Protein 1NC5 (pdb70)

InterPro domains:
  IPR008928 Six-hairpin glycosidase superfamily [SSF48208] (14-368)
  IPR010905 Glycosyl hydrolase, family 88 [PF07470] (17-366)
  IPR012341 Six-hairpin glycosidase-like superfamily [G3DSA:1.50.10.10] (1-373)
  IPR052043 Polysaccharide Degradation Enzymes [PTHR33886] (11-371)

Foldseek 3Di:
DALLVLLVQLLVLLCVVDQLCVQPVGLAQFVLLLLLLVLLVLSCVVPVDPVSVVRLVVNVPSAQDPQLDGDHQLFALRNQRSLVNLLVNCVVVVRCSSVSVLVVSLVSLVVFDEAPQRAGQRGPVRPQKDFLLSLLSHPVSLLSVCVVPVDCVSVVVSVSNLVVQCVQFADPVLRAGAGMAHPVLPDPQQDPVRRGGPFRFQLSSLSNLLNLLNCLVSDDPPDPCVVVSLVSNQSNLVSQLVQQDPVLLFAWRGGPPPVDPLIDGAQQSRLSSLLSLLSCVVVVSYDCVCVVSSVSSVRSQCVPAWDADPVGRIKGKQHFPDDDGHDPVRRSPTDIGISRSSSSSSSSSSSSSVSVCVVVPPD

Structure (mmCIF, N/CA/C/O backbone):
data_1NC5
#
_entry.id   1NC5
#
_cell.length_a   91.855
_cell.length_b   91.855
_cell.length_c   179.410
_cell.angle_alpha   90.00
_cell.angle_beta   90.00
_cell.angle_gamma   120.00
#
_symmetry.space_group_name_H-M   'P 61 2 2'
#
loop_
_entity.id
_entity.type
_entity.pdbx_description
1 polymer 'hypothetical protein yTER'
2 water water
#
loop_
_atom_site.group_PDB
_atom_site.id
_atom_site.type_symbol
_atom_site.label_atom_id
_atom_site.label_alt_id
_atom_site.label_comp_id
_atom_site.label_asym_id
_atom_site.label_entity_id
_atom_site.label_seq_id
_atom_site.pdbx_PDB_ins_code
_atom_site.Cartn_x
_atom_site.Cartn_y
_atom_site.Cartn_z
_atom_site.occupancy
_atom_site.B_iso_or_equiv
_atom_site.auth_seq_id
_atom_site.auth_comp_id
_atom_site.auth_asym_id
_atom_site.auth_atom_id
_atom_site.pdbx_PDB_model_num
ATOM 1 N N . LYS A 1 11 ? 11.659 33.969 29.337 1.00 38.70 11 LYS A N 1
ATOM 2 C CA . LYS A 1 11 ? 10.654 32.969 28.875 1.00 37.92 11 LYS A CA 1
ATOM 3 C C . LYS A 1 11 ? 9.628 33.614 27.941 1.00 36.16 11 LYS A C 1
ATOM 4 O O . LYS A 1 11 ? 8.961 32.918 27.172 1.00 36.74 11 LYS A O 1
ATOM 10 N N . SER A 1 12 ? 9.491 34.937 28.012 1.00 33.09 12 SER A N 1
ATOM 11 C CA . SER A 1 12 ? 8.547 35.633 27.138 1.00 29.82 12 SER A CA 1
ATOM 12 C C . SER A 1 12 ? 9.144 35.681 25.729 1.00 27.40 12 SER A C 1
ATOM 13 O O . SER A 1 12 ? 10.354 35.871 25.559 1.00 26.56 12 SER A O 1
ATOM 16 N N . PRO A 1 13 ? 8.298 35.506 24.702 1.00 24.73 13 PRO A N 1
ATOM 17 C CA . PRO A 1 13 ? 8.737 35.524 23.304 1.00 22.89 13 PRO A CA 1
ATOM 18 C C . PRO A 1 13 ? 9.653 36.688 22.896 1.00 21.40 13 PRO A C 1
ATOM 19 O O . PRO A 1 13 ? 10.662 36.472 22.223 1.00 19.76 13 PRO A O 1
ATOM 23 N N . LEU A 1 14 ? 9.311 37.910 23.293 1.00 20.06 14 LEU A N 1
ATOM 24 C CA . LEU A 1 14 ? 10.128 39.069 22.933 1.00 19.07 14 LEU A CA 1
ATOM 25 C C . LEU A 1 14 ? 11.541 39.010 23.506 1.00 19.45 14 LEU A C 1
ATOM 26 O O . LEU A 1 14 ? 12.474 39.576 22.926 1.00 19.56 14 LEU A O 1
ATOM 31 N N . THR A 1 15 ? 11.699 38.342 24.646 1.00 18.77 15 THR A N 1
ATOM 32 C CA . THR A 1 15 ? 13.011 38.226 25.269 1.00 18.88 15 THR A CA 1
ATOM 33 C C . THR A 1 15 ? 13.959 37.492 24.332 1.00 18.28 15 THR A C 1
ATOM 34 O O . THR A 1 15 ? 15.091 37.928 24.113 1.00 18.77 15 THR A O 1
ATOM 38 N N . TYR A 1 16 ? 13.490 36.378 23.780 1.00 17.68 16 TYR A N 1
ATOM 39 C CA . TYR A 1 16 ? 14.289 35.592 22.845 1.00 17.74 16 TYR A CA 1
ATOM 40 C C . TYR A 1 16 ? 14.498 36.353 21.533 1.00 17.55 16 TYR A C 1
ATOM 41 O O . TYR A 1 16 ? 15.567 36.279 20.925 1.00 17.06 16 TYR A O 1
ATOM 50 N N . ALA A 1 17 ? 13.468 37.071 21.096 1.00 16.70 17 ALA A N 1
ATOM 51 C CA . ALA A 1 17 ? 13.554 37.843 19.864 1.00 16.89 17 ALA A CA 1
ATOM 52 C C . ALA A 1 17 ? 14.677 38.868 19.975 1.00 16.91 17 ALA A C 1
ATOM 53 O O . ALA A 1 17 ? 15.480 39.029 19.056 1.00 16.56 17 ALA A O 1
ATOM 55 N N . GLU A 1 18 ? 14.730 39.570 21.102 1.00 17.53 18 GLU A N 1
ATOM 56 C CA . GLU A 1 18 ? 15.769 40.570 21.311 1.00 18.69 18 GLU A CA 1
ATOM 57 C C . GLU A 1 18 ? 17.154 39.937 21.421 1.00 18.13 18 GLU A C 1
ATOM 58 O O . GLU A 1 18 ? 18.137 40.486 20.918 1.00 18.45 18 GLU A O 1
ATOM 64 N N . ALA A 1 19 ? 17.227 38.782 22.077 1.00 17.09 19 ALA A N 1
ATOM 65 C CA . ALA A 1 19 ? 18.491 38.077 22.246 1.00 16.59 19 ALA A CA 1
ATOM 66 C C . ALA A 1 19 ? 19.086 37.700 20.887 1.00 16.61 19 ALA A C 1
ATOM 67 O O . ALA A 1 19 ? 20.263 37.962 20.620 1.00 15.93 19 ALA A O 1
ATOM 69 N N . LEU A 1 20 ? 18.271 37.089 20.030 1.00 15.52 20 LEU A N 1
ATOM 70 C CA . LEU A 1 20 ? 18.736 36.688 18.706 1.00 15.41 20 LEU A CA 1
ATOM 71 C C . LEU A 1 20 ? 19.073 37.897 17.843 1.00 15.56 20 LEU A C 1
ATOM 72 O O . LEU A 1 20 ? 20.089 37.908 17.149 1.00 16.13 20 LEU A O 1
ATOM 77 N N . ALA A 1 21 ? 18.216 38.914 17.881 1.00 15.48 21 ALA A N 1
ATOM 78 C CA . ALA A 1 21 ? 18.440 40.124 17.096 1.00 15.60 21 ALA A CA 1
ATOM 79 C C . ALA A 1 21 ? 19.773 40.760 17.459 1.00 16.17 21 ALA A C 1
ATOM 80 O O . ALA A 1 21 ? 20.574 41.074 16.579 1.00 16.35 21 ALA A O 1
ATOM 82 N N . ASN A 1 22 ? 20.010 40.944 18.758 1.00 16.41 22 ASN A N 1
ATOM 83 C CA . ASN A 1 22 ? 21.253 41.554 19.222 1.00 17.52 22 ASN A CA 1
ATOM 84 C C . ASN A 1 22 ? 22.468 40.703 18.865 1.00 17.14 22 ASN A C 1
ATOM 85 O O . ASN A 1 22 ? 23.531 41.235 18.540 1.00 17.05 22 ASN A O 1
ATOM 90 N N . THR A 1 23 ? 22.312 39.382 18.918 1.00 16.83 23 THR A N 1
ATOM 91 C CA . THR A 1 23 ? 23.407 38.476 18.575 1.00 16.73 23 THR A CA 1
ATOM 92 C C . THR A 1 23 ? 23.825 38.660 17.114 1.00 16.38 23 THR A C 1
ATOM 93 O O . THR A 1 23 ? 25.014 38.797 16.814 1.00 15.28 23 THR A O 1
ATOM 97 N N . ILE A 1 24 ? 22.845 38.665 16.213 1.00 16.04 24 ILE A N 1
ATOM 98 C CA . ILE A 1 24 ? 23.112 38.841 14.787 1.00 16.48 24 ILE A CA 1
ATOM 99 C C . ILE A 1 24 ? 23.709 40.225 14.510 1.00 17.02 24 ILE A C 1
ATOM 100 O O . ILE A 1 24 ? 24.694 40.350 13.774 1.00 16.75 24 ILE A O 1
ATOM 105 N N . MET A 1 25 ? 23.111 41.261 15.097 1.00 17.18 25 MET A N 1
ATOM 106 C CA . MET A 1 25 ? 23.596 42.626 14.90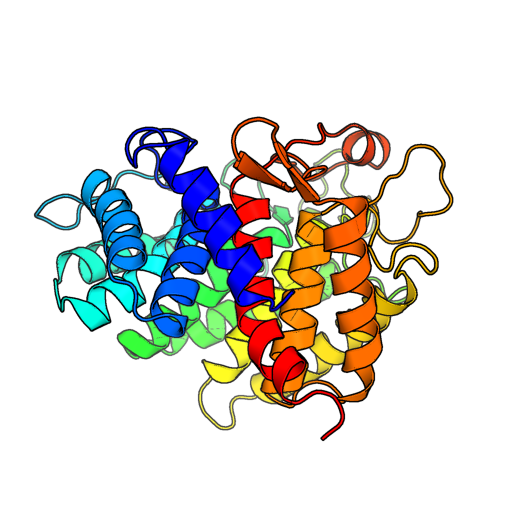3 1.00 17.67 25 MET A CA 1
ATOM 107 C C . MET A 1 25 ? 25.016 42.785 15.430 1.00 19.03 25 MET A C 1
ATOM 108 O O . MET A 1 25 ? 25.747 43.676 15.003 1.00 19.16 25 MET A O 1
ATOM 113 N N . ASN A 1 26 ? 25.408 41.927 16.366 1.00 20.47 26 ASN A N 1
ATOM 114 C CA . ASN A 1 26 ? 26.755 41.999 16.911 1.00 22.24 26 ASN A CA 1
ATOM 115 C C . ASN A 1 26 ? 27.708 41.184 16.041 1.00 21.84 26 ASN A C 1
ATOM 116 O O . ASN A 1 26 ? 28.906 41.474 15.968 1.00 21.90 26 ASN A O 1
ATOM 121 N N . THR A 1 27 ? 27.171 40.172 15.370 1.00 20.67 27 THR A N 1
ATOM 122 C CA . THR A 1 27 ? 27.979 39.328 14.500 1.00 19.74 27 THR A CA 1
ATOM 123 C C . THR A 1 27 ? 28.324 40.043 13.191 1.00 19.45 27 THR A C 1
ATOM 124 O O . THR A 1 27 ? 29.429 39.892 12.662 1.00 19.04 27 THR A O 1
ATOM 128 N N . TYR A 1 28 ? 27.380 40.833 12.684 1.00 18.39 28 TYR A N 1
ATOM 129 C CA . TYR A 1 28 ? 27.570 41.533 11.414 1.00 17.93 28 TYR A CA 1
ATOM 130 C C . TYR A 1 28 ? 27.269 43.023 11.423 1.00 17.78 28 TYR A C 1
ATOM 131 O O . TYR A 1 28 ? 26.266 43.459 11.991 1.00 17.38 28 TYR A O 1
ATOM 140 N N . THR A 1 29 ? 28.128 43.802 10.774 1.00 17.61 29 THR A N 1
ATOM 141 C CA . THR A 1 29 ? 27.867 45.228 10.616 1.00 16.85 29 THR A CA 1
ATOM 142 C C . THR A 1 29 ? 26.919 45.161 9.413 1.00 17.14 29 THR A C 1
ATOM 143 O O . THR A 1 29 ? 26.801 44.096 8.790 1.00 16.80 29 THR A O 1
ATOM 147 N N . VAL A 1 30 ? 26.246 46.255 9.068 1.00 16.77 30 VAL A N 1
ATOM 148 C CA . VAL A 1 30 ? 25.348 46.191 7.918 1.00 16.85 30 VAL A CA 1
ATOM 149 C C . VAL A 1 30 ? 26.125 45.890 6.626 1.00 16.93 30 VAL A C 1
ATOM 150 O O . VAL A 1 30 ? 25.573 45.329 5.680 1.00 16.77 30 VAL A O 1
ATOM 154 N N . GLU A 1 31 ? 27.409 46.236 6.596 1.00 17.00 31 GLU A N 1
ATOM 155 C CA . GLU A 1 31 ? 28.226 45.966 5.415 1.00 17.16 31 GLU A CA 1
ATOM 156 C C . GLU A 1 31 ? 28.540 44.469 5.284 1.00 17.66 31 GLU A C 1
ATOM 157 O O . GLU A 1 31 ? 28.862 43.987 4.193 1.00 17.75 31 GLU A O 1
ATOM 163 N N . GLU A 1 32 ? 28.438 43.735 6.393 1.00 17.04 32 GLU A N 1
ATOM 164 C CA . GLU A 1 32 ? 28.725 42.300 6.390 1.00 16.53 32 GLU A CA 1
ATOM 165 C C . GLU A 1 32 ? 27.486 41.408 6.326 1.00 16.16 32 GLU A C 1
ATOM 166 O O . GLU A 1 32 ? 27.576 40.253 5.906 1.00 16.08 32 GLU A O 1
ATOM 172 N N . LEU A 1 33 ? 26.339 41.930 6.756 1.00 15.89 33 LEU A N 1
ATOM 173 C CA . LEU A 1 33 ? 25.092 41.160 6.747 1.00 15.07 33 LEU A CA 1
ATOM 174 C C . LEU A 1 33 ? 25.014 40.430 5.399 1.00 15.26 33 LEU A C 1
ATOM 175 O O . LEU A 1 33 ? 24.845 41.054 4.353 1.00 14.29 33 LEU A O 1
ATOM 180 N N . PRO A 1 34 ? 25.132 39.090 5.414 1.00 15.53 34 PRO A N 1
ATOM 181 C CA . PRO A 1 34 ? 25.104 38.224 4.224 1.00 15.66 34 PRO A CA 1
ATOM 182 C C . PRO A 1 34 ? 23.798 38.041 3.443 1.00 15.93 34 PRO A C 1
ATOM 183 O O . PRO A 1 34 ? 22.717 37.905 4.030 1.00 15.15 34 PRO A O 1
ATOM 187 N N . PRO A 1 35 ? 23.887 38.025 2.096 1.00 15.44 35 PRO A N 1
ATOM 188 C CA . PRO A 1 35 ? 25.124 38.173 1.312 1.00 15.66 35 PRO A CA 1
ATOM 189 C C . PRO A 1 35 ? 25.632 39.613 1.378 1.00 15.35 35 PRO A C 1
ATOM 190 O O . PRO A 1 35 ? 24.926 40.549 1.011 1.00 15.31 35 PRO A O 1
ATOM 194 N N . ALA A 1 36 ? 26.864 39.776 1.847 1.00 15.18 36 ALA A N 1
ATOM 195 C CA . ALA A 1 36 ? 27.467 41.093 2.021 1.00 15.59 36 ALA A CA 1
ATOM 196 C C . ALA A 1 36 ? 27.292 42.072 0.870 1.00 15.58 36 ALA A C 1
ATOM 197 O O . ALA A 1 36 ? 27.579 41.756 -0.288 1.00 15.74 36 ALA A O 1
ATOM 199 N N . ASN A 1 37 ? 26.834 43.269 1.228 1.00 16.05 37 ASN A N 1
ATOM 200 C CA . ASN A 1 37 ? 26.597 44.387 0.315 1.00 17.71 37 ASN A CA 1
ATOM 201 C C . ASN A 1 37 ? 25.709 44.071 -0.879 1.00 17.47 37 ASN A C 1
ATOM 202 O O . ASN A 1 37 ? 25.903 44.604 -1.972 1.00 17.80 37 ASN A O 1
ATOM 207 N N . ARG A 1 38 ? 24.724 43.212 -0.661 1.00 16.71 38 ARG A N 1
ATOM 208 C CA . ARG A 1 38 ? 23.798 42.823 -1.713 1.00 16.69 38 ARG A CA 1
ATOM 209 C C . ARG A 1 38 ? 22.381 42.970 -1.180 1.00 15.46 38 ARG A C 1
ATOM 210 O O . ARG A 1 38 ? 22.129 42.687 -0.008 1.00 15.23 38 ARG A O 1
ATOM 218 N N . TRP A 1 39 ? 21.474 43.437 -2.036 1.00 13.82 39 TRP A N 1
ATOM 219 C CA . TRP A 1 39 ? 20.059 43.604 -1.697 1.00 12.66 39 TRP A CA 1
ATOM 220 C C . TRP A 1 39 ? 19.438 42.230 -1.953 1.00 12.40 39 TRP A C 1
ATOM 221 O O . TRP A 1 39 ? 19.371 41.783 -3.100 1.00 12.61 39 TRP A O 1
ATOM 232 N N . HIS A 1 40 ? 18.997 41.555 -0.891 1.00 11.89 40 HIS A N 1
ATOM 233 C CA . HIS A 1 40 ? 18.435 40.208 -1.030 1.00 11.39 40 HIS A CA 1
ATOM 234 C C . HIS A 1 40 ? 17.413 39.917 0.074 1.00 10.92 40 HIS A C 1
ATOM 235 O O . HIS A 1 40 ? 17.356 40.630 1.078 1.00 10.39 40 HIS A O 1
ATOM 242 N N . TYR A 1 41 ? 16.620 38.862 -0.103 1.00 10.73 41 TYR A N 1
ATOM 243 C CA . TYR A 1 41 ? 15.589 38.538 0.878 1.00 10.88 41 TYR A CA 1
ATOM 244 C C . TYR A 1 41 ? 16.098 37.984 2.204 1.00 11.35 41 TYR A C 1
ATOM 245 O O . TYR A 1 41 ? 15.370 38.001 3.199 1.00 11.75 41 TYR A O 1
ATOM 254 N N . HIS A 1 42 ? 17.336 37.496 2.229 1.00 11.54 42 HIS A N 1
ATOM 255 C CA . HIS A 1 42 ? 17.914 36.980 3.471 1.00 11.76 42 HIS A CA 1
ATOM 256 C C . HIS A 1 42 ? 17.914 38.134 4.475 1.00 11.85 42 HIS A C 1
ATOM 257 O O . HIS A 1 42 ? 17.373 38.012 5.574 1.00 12.27 42 HIS A O 1
ATOM 264 N N . GLN A 1 43 ? 18.513 39.261 4.090 1.00 11.50 43 GLN A N 1
ATOM 265 C CA . GLN A 1 43 ? 18.545 40.433 4.963 1.00 11.17 43 GLN A CA 1
ATOM 266 C C . GLN A 1 43 ? 17.146 41.029 5.068 1.00 11.16 43 GLN A C 1
ATOM 267 O O . GLN A 1 43 ? 16.738 41.498 6.133 1.00 10.85 43 GLN A O 1
ATOM 273 N N . GLY A 1 44 ? 16.416 41.014 3.954 1.00 11.12 44 GLY A N 1
ATOM 274 C CA . GLY A 1 44 ? 15.062 41.547 3.943 1.00 10.58 44 GLY A CA 1
ATOM 275 C C . GLY A 1 44 ? 14.171 40.954 5.025 1.00 11.42 44 GLY A C 1
ATOM 276 O O . GLY A 1 44 ? 13.521 41.690 5.770 1.00 10.96 44 GLY A O 1
ATOM 277 N N . VAL A 1 45 ? 14.142 39.628 5.134 1.00 11.57 45 VAL A N 1
ATOM 278 C CA . VAL A 1 45 ? 13.292 38.996 6.143 1.00 12.75 45 VAL A CA 1
ATOM 279 C C . VAL A 1 45 ? 13.831 39.203 7.560 1.00 12.08 45 VAL A C 1
ATOM 280 O O . VAL A 1 45 ? 13.060 39.403 8.497 1.00 12.07 45 VAL A O 1
ATOM 284 N N . PHE A 1 46 ? 15.149 39.164 7.728 1.00 12.06 46 PHE A N 1
ATOM 285 C CA . PHE A 1 46 ? 15.714 39.390 9.054 1.00 11.90 46 PHE A CA 1
ATOM 286 C C . PHE A 1 46 ? 15.359 40.803 9.509 1.00 11.84 46 PHE A C 1
ATOM 287 O O . PHE A 1 46 ? 14.946 41.009 10.652 1.00 11.78 46 PHE A O 1
ATOM 295 N N . LEU A 1 47 ? 15.508 41.776 8.612 1.00 11.76 47 LEU A N 1
ATOM 296 C CA . LEU A 1 47 ? 15.206 43.159 8.963 1.00 11.57 47 LEU A CA 1
ATOM 297 C C . LEU A 1 47 ? 13.712 43.418 9.127 1.00 12.15 47 LEU A C 1
ATOM 298 O O . LEU A 1 47 ? 13.318 44.322 9.864 1.00 12.53 47 LEU A O 1
ATOM 303 N N . CYS A 1 48 ? 12.873 42.642 8.447 1.00 12.18 48 CYS A N 1
ATOM 304 C CA . CYS A 1 48 ? 11.435 42.804 8.632 1.00 12.55 48 CYS A CA 1
ATOM 305 C C . CYS A 1 48 ? 11.183 42.418 10.089 1.00 12.96 48 CYS A C 1
ATOM 306 O O . CYS A 1 48 ? 10.377 43.045 10.778 1.00 13.34 48 CYS A O 1
ATOM 309 N N . GLY A 1 49 ? 11.900 41.395 10.556 1.00 12.11 49 GLY A N 1
ATOM 310 C CA . GLY A 1 49 ? 11.765 40.955 11.934 1.00 12.59 49 GLY A CA 1
ATOM 311 C C . GLY A 1 49 ? 12.277 42.007 12.905 1.00 12.83 49 GLY A C 1
ATOM 312 O O . GLY A 1 49 ? 11.639 42.304 13.918 1.00 13.14 49 GLY A O 1
ATOM 313 N N . VAL A 1 50 ? 13.440 42.574 12.598 1.00 13.04 50 VAL A N 1
ATOM 314 C CA . VAL A 1 50 ? 14.040 43.607 13.439 1.00 12.91 50 VAL A CA 1
ATOM 315 C C . VAL A 1 50 ? 13.122 44.827 13.540 1.00 13.12 50 VAL A C 1
ATOM 316 O O . VAL A 1 50 ? 12.970 45.408 14.617 1.00 12.93 50 VAL A O 1
ATOM 320 N N . LEU A 1 51 ? 12.504 45.207 12.422 1.00 13.15 51 LEU A N 1
ATOM 321 C CA . LEU A 1 51 ? 11.598 46.356 12.408 1.00 13.51 51 LEU A CA 1
ATOM 322 C C . LEU A 1 51 ? 10.302 46.038 13.157 1.00 13.70 51 LEU A C 1
ATOM 323 O O . LEU A 1 51 ? 9.703 46.914 13.775 1.00 13.45 51 LEU A O 1
ATOM 328 N N . ARG A 1 52 ? 9.881 44.781 13.107 1.00 14.22 52 ARG A N 1
ATOM 329 C CA . ARG A 1 52 ? 8.671 44.355 13.803 1.00 15.22 52 ARG A CA 1
ATOM 330 C C . ARG A 1 52 ? 8.984 44.417 15.298 1.00 16.46 52 ARG A C 1
ATOM 331 O O . ARG A 1 52 ? 8.121 44.750 16.121 1.00 16.45 52 ARG A O 1
ATOM 339 N N . LEU A 1 53 ? 10.231 44.102 15.642 1.00 16.60 53 LEU A N 1
ATOM 340 C CA . LEU A 1 53 ? 10.688 44.131 17.034 1.00 18.38 53 LEU A CA 1
ATOM 341 C C . LEU A 1 53 ? 10.760 45.588 17.521 1.00 19.31 53 LEU A C 1
ATOM 342 O O . LEU A 1 53 ? 10.455 45.886 18.679 1.00 19.64 53 LEU A O 1
ATOM 347 N N . TRP A 1 54 ? 11.160 46.489 16.628 1.00 20.01 54 TRP A N 1
ATOM 348 C CA . TRP A 1 54 ? 11.243 47.912 16.948 1.00 21.31 54 TRP A CA 1
ATOM 349 C C . TRP A 1 54 ? 9.844 48.435 17.265 1.00 22.96 54 TRP A C 1
ATOM 350 O O . TRP A 1 54 ? 9.661 49.221 18.195 1.00 23.48 54 TRP A O 1
ATOM 361 N N . GLU A 1 55 ? 8.860 48.006 16.481 1.00 24.60 55 GLU A N 1
ATOM 362 C CA . GLU A 1 55 ? 7.478 48.420 16.707 1.00 27.15 55 GLU A CA 1
ATOM 363 C C . GLU A 1 55 ? 7.022 47.949 18.082 1.00 27.52 55 GLU A C 1
ATOM 364 O O . GLU A 1 55 ? 6.352 48.680 18.812 1.00 27.43 55 GLU A O 1
ATOM 370 N N . ALA A 1 56 ? 7.400 46.721 18.425 1.00 27.83 56 ALA A N 1
ATOM 371 C CA . ALA A 1 56 ? 7.022 46.114 19.696 1.00 28.74 56 ALA A CA 1
ATOM 372 C C . ALA A 1 56 ? 7.739 46.672 20.925 1.00 29.25 56 ALA A C 1
ATOM 373 O O . ALA A 1 56 ? 7.108 46.907 21.956 1.00 29.94 56 ALA A O 1
ATOM 375 N N . THR A 1 57 ? 9.048 46.885 20.820 1.00 29.11 57 THR A N 1
ATOM 376 C CA . THR A 1 57 ? 9.831 47.382 21.948 1.00 28.81 57 THR A CA 1
ATOM 377 C C . THR A 1 57 ? 10.065 48.892 21.979 1.00 29.23 57 THR A C 1
ATOM 378 O O . THR A 1 57 ? 10.334 49.458 23.041 1.00 30.03 57 THR A O 1
ATOM 382 N N . GLY A 1 58 ? 9.979 49.542 20.823 1.00 29.07 58 GLY A N 1
ATOM 383 C CA . GLY A 1 58 ? 10.210 50.975 20.772 1.00 29.02 58 GLY A CA 1
ATOM 384 C C . GLY A 1 58 ? 11.686 51.331 20.891 1.00 29.33 58 GLY A C 1
ATOM 385 O O . GLY A 1 58 ? 12.042 52.504 21.031 1.00 29.37 58 GLY A O 1
ATOM 386 N N . GLU A 1 59 ? 12.556 50.328 20.829 1.00 29.57 59 GLU A N 1
ATOM 387 C CA . GLU A 1 59 ? 13.990 50.573 20.935 1.00 30.56 59 GLU A CA 1
ATOM 388 C C . GLU A 1 59 ? 14.621 50.996 19.615 1.00 29.67 59 GLU A C 1
ATOM 389 O O . GLU A 1 59 ? 14.678 50.230 18.653 1.00 28.86 59 GLU A O 1
ATOM 395 N N . LYS A 1 60 ? 15.107 52.231 19.599 1.00 29.15 60 LYS A N 1
ATOM 396 C CA . LYS A 1 60 ? 15.714 52.840 18.424 1.00 29.30 60 LYS A CA 1
ATOM 397 C C . LYS A 1 60 ? 16.834 52.078 17.716 1.00 27.50 60 LYS A C 1
ATOM 398 O O . LYS A 1 60 ? 16.936 52.139 16.492 1.00 27.21 60 LYS A O 1
ATOM 404 N N . ARG A 1 61 ? 17.677 51.366 18.453 1.00 26.00 61 ARG A N 1
ATOM 405 C CA . ARG A 1 61 ? 18.767 50.661 17.792 1.00 24.93 61 ARG A CA 1
ATOM 406 C C . ARG A 1 61 ? 18.293 49.682 16.723 1.00 23.32 61 ARG A C 1
ATOM 407 O O . ARG A 1 61 ? 18.986 49.475 15.729 1.00 22.61 61 ARG A O 1
ATOM 415 N N . TYR A 1 62 ? 17.121 49.083 16.915 1.00 21.14 62 TYR A N 1
ATOM 416 C CA . TYR A 1 62 ? 16.600 48.142 15.926 1.00 19.60 62 TYR A CA 1
ATOM 417 C C . TYR A 1 62 ? 16.263 48.882 14.634 1.00 18.40 62 TYR A C 1
ATOM 418 O O . TYR A 1 62 ? 16.639 48.453 13.544 1.00 17.46 62 TYR A O 1
ATOM 427 N N . PHE A 1 63 ? 15.565 50.005 14.762 1.00 17.63 63 PHE A N 1
ATOM 428 C CA . PHE A 1 63 ? 15.197 50.805 13.602 1.00 17.08 63 PHE A CA 1
ATOM 429 C C . PHE A 1 63 ? 16.452 51.277 12.871 1.00 17.15 63 PHE A C 1
ATOM 430 O O . PHE A 1 63 ? 16.573 51.132 11.651 1.00 16.36 63 PHE A O 1
ATOM 438 N N . GLU A 1 64 ? 17.385 51.842 13.632 1.00 17.33 64 GLU A N 1
ATOM 439 C CA . GLU A 1 64 ? 18.626 52.359 13.070 1.00 18.17 64 GLU A CA 1
ATOM 440 C C . GLU A 1 64 ? 19.419 51.328 12.271 1.00 17.20 64 GLU A C 1
ATOM 441 O O . GLU A 1 64 ? 19.945 51.647 11.203 1.00 17.09 64 GLU A O 1
ATOM 447 N N . TYR A 1 65 ? 19.513 50.104 12.784 1.00 15.72 65 TYR A N 1
ATOM 448 C CA . TYR A 1 65 ? 20.260 49.049 12.099 1.00 15.37 65 TYR A CA 1
ATOM 449 C C . TYR A 1 65 ? 19.621 48.766 10.735 1.00 15.27 65 TYR A C 1
ATOM 450 O O . TYR A 1 65 ? 20.303 48.744 9.706 1.00 14.08 65 TYR A O 1
ATOM 459 N N . ALA A 1 66 ? 18.308 48.554 10.733 1.00 14.58 66 ALA A N 1
ATOM 460 C CA . ALA A 1 66 ? 17.582 48.288 9.496 1.00 14.25 66 ALA A CA 1
ATOM 461 C C . ALA A 1 66 ? 17.779 49.448 8.519 1.00 14.52 66 ALA A C 1
ATOM 462 O O . ALA A 1 66 ? 18.044 49.235 7.335 1.00 14.36 66 ALA A O 1
ATOM 464 N N . LYS A 1 67 ? 17.651 50.676 9.015 1.00 14.92 67 LYS A N 1
ATOM 465 C CA . LYS A 1 67 ? 17.819 51.851 8.167 1.00 15.08 67 LYS A CA 1
ATOM 466 C C . LYS A 1 67 ? 19.234 51.918 7.585 1.00 14.65 67 LYS A C 1
ATOM 467 O O . LYS A 1 67 ? 19.416 52.296 6.426 1.00 14.42 67 LYS A O 1
ATOM 473 N N . ALA A 1 68 ? 20.229 51.553 8.390 1.00 14.08 68 ALA A N 1
ATOM 474 C CA . ALA A 1 68 ? 21.623 51.571 7.945 1.00 13.89 68 ALA A CA 1
ATOM 475 C C . ALA A 1 68 ? 21.848 50.615 6.769 1.00 13.93 68 ALA A C 1
ATOM 476 O O . ALA A 1 68 ? 22.614 50.919 5.854 1.00 14.30 68 ALA A O 1
ATOM 478 N N . TYR A 1 69 ? 21.194 49.457 6.792 1.00 13.23 69 TYR A N 1
ATOM 479 C CA . TYR A 1 69 ? 21.335 48.506 5.687 1.00 13.02 69 TYR A CA 1
ATOM 480 C C . TYR A 1 69 ? 20.691 49.113 4.435 1.00 13.14 69 TYR A C 1
ATOM 481 O O . TYR A 1 69 ? 21.266 49.089 3.340 1.00 12.93 69 TYR A O 1
ATOM 490 N N . ALA A 1 70 ? 19.486 49.649 4.604 1.00 12.61 70 ALA A N 1
ATOM 491 C CA . ALA A 1 70 ? 18.779 50.265 3.490 1.00 13.12 70 ALA A CA 1
ATOM 492 C C . ALA A 1 70 ? 19.618 51.392 2.884 1.00 13.70 70 ALA A C 1
ATOM 493 O O . ALA A 1 70 ? 19.755 51.485 1.661 1.00 13.65 70 ALA A O 1
ATOM 495 N N . ASP A 1 71 ? 20.192 52.236 3.741 1.00 13.99 71 ASP A N 1
ATOM 496 C CA . ASP A 1 71 ? 20.995 53.358 3.263 1.00 14.53 71 ASP A CA 1
ATOM 497 C C . ASP A 1 71 ? 22.333 52.931 2.661 1.00 14.65 71 ASP A C 1
ATOM 498 O O . ASP A 1 71 ? 22.967 53.703 1.941 1.00 15.54 71 ASP A O 1
ATOM 503 N N . LEU A 1 72 ? 22.765 51.708 2.948 1.00 14.53 72 LEU A N 1
ATOM 504 C CA . LEU A 1 72 ? 24.016 51.213 2.377 1.00 14.67 72 LEU A CA 1
ATOM 505 C C . LEU A 1 72 ? 23.771 50.894 0.902 1.00 14.82 72 LEU A C 1
ATOM 506 O O . LEU A 1 72 ? 24.628 51.126 0.046 1.00 15.03 72 LEU A O 1
ATOM 511 N N . LEU A 1 73 ? 22.578 50.381 0.615 1.00 14.76 73 LEU A N 1
ATOM 512 C CA . LEU A 1 73 ? 22.204 49.978 -0.737 1.00 14.80 73 LEU A CA 1
ATOM 513 C C . LEU A 1 73 ? 21.429 50.984 -1.592 1.00 14.59 73 LEU A C 1
ATOM 514 O O . LEU A 1 73 ? 21.439 50.892 -2.819 1.00 15.12 73 LEU A O 1
ATOM 519 N N . ILE A 1 74 ? 20.760 51.936 -0.955 1.00 14.25 74 ILE A N 1
ATOM 520 C CA . ILE A 1 74 ? 19.979 52.933 -1.678 1.00 14.39 74 ILE A CA 1
ATOM 521 C C . ILE A 1 74 ? 20.680 54.276 -1.527 1.00 14.92 74 ILE A C 1
ATOM 522 O O . ILE A 1 74 ? 20.874 54.743 -0.404 1.00 14.64 74 ILE A O 1
ATOM 527 N N . ASP A 1 75 ? 21.059 54.898 -2.646 1.00 15.72 75 ASP A N 1
ATOM 528 C CA . ASP A 1 75 ? 21.766 56.176 -2.579 1.00 16.64 75 ASP A CA 1
ATOM 529 C C . ASP A 1 75 ? 20.883 57.412 -2.432 1.00 17.59 75 ASP A C 1
ATOM 530 O O . ASP A 1 75 ? 19.668 57.302 -2.261 1.00 17.15 75 ASP A O 1
ATOM 535 N N . ASP A 1 76 ? 21.510 58.586 -2.491 1.00 18.39 76 ASP A N 1
ATOM 536 C CA . ASP A 1 76 ? 20.804 59.858 -2.340 1.00 19.93 76 ASP A CA 1
ATOM 537 C C . ASP A 1 76 ? 19.612 60.028 -3.265 1.00 19.50 76 ASP A C 1
ATOM 538 O O . ASP A 1 76 ? 18.653 60.723 -2.923 1.00 19.30 76 ASP A O 1
ATOM 543 N N . ASN A 1 77 ? 19.669 59.403 -4.436 1.00 18.75 77 ASN A N 1
ATOM 544 C CA . ASN A 1 77 ? 18.593 59.540 -5.405 1.00 18.46 77 ASN A CA 1
ATOM 545 C C . ASN A 1 77 ? 17.647 58.350 -5.498 1.00 18.05 77 ASN A C 1
ATOM 546 O O . ASN A 1 77 ? 16.860 58.252 -6.438 1.00 19.03 77 ASN A O 1
ATOM 551 N N . GLY A 1 78 ? 17.714 57.450 -4.523 1.00 17.26 78 GLY A N 1
ATOM 552 C CA . GLY A 1 78 ? 16.832 56.296 -4.532 1.00 15.68 78 GLY A CA 1
ATOM 553 C C . GLY A 1 78 ? 17.264 55.173 -5.459 1.00 14.54 78 GLY A C 1
ATOM 554 O O . GLY A 1 78 ? 16.504 54.231 -5.683 1.00 13.88 78 GLY A O 1
ATOM 555 N N . ASN A 1 79 ? 18.480 55.272 -5.993 1.00 14.05 79 ASN A N 1
ATOM 556 C CA . ASN A 1 79 ? 19.021 54.258 -6.898 1.00 13.16 79 ASN A CA 1
ATOM 557 C C . ASN A 1 79 ? 19.410 53.009 -6.125 1.00 13.67 79 ASN A C 1
ATOM 558 O O . ASN A 1 79 ? 19.942 53.094 -5.013 1.00 13.20 79 ASN A O 1
ATOM 563 N N . LEU A 1 80 ? 19.171 51.856 -6.740 1.00 13.31 80 LEU A N 1
ATOM 564 C CA . LEU A 1 80 ? 19.445 50.567 -6.112 1.00 13.99 80 LEU A CA 1
ATOM 565 C C . LEU A 1 80 ? 19.920 49.514 -7.110 1.00 14.01 80 LEU A C 1
ATOM 566 O O . LEU A 1 80 ? 19.402 49.432 -8.221 1.00 14.29 80 LEU A O 1
ATOM 571 N N . LEU A 1 81 ? 20.913 48.720 -6.716 1.00 13.78 81 LEU A N 1
ATOM 572 C CA . LEU A 1 81 ? 21.406 47.637 -7.562 1.00 13.93 81 LEU A CA 1
ATOM 573 C C . LEU A 1 81 ? 20.820 46.353 -6.975 1.00 13.58 81 LEU A C 1
ATOM 574 O O . LEU A 1 81 ? 20.850 46.152 -5.765 1.00 14.02 81 LEU A O 1
ATOM 579 N N . PHE A 1 82 ? 20.289 45.489 -7.829 1.00 13.40 82 PHE A N 1
ATOM 580 C CA . PHE A 1 82 ? 19.685 44.241 -7.371 1.00 13.16 82 PHE A CA 1
ATOM 581 C C . PHE A 1 82 ? 19.587 43.258 -8.538 1.00 13.57 82 PHE A C 1
ATOM 582 O O . PHE A 1 82 ? 19.858 43.634 -9.683 1.00 13.16 82 PHE A O 1
ATOM 590 N N . ARG A 1 83 ? 19.214 42.007 -8.257 1.00 13.29 83 ARG A N 1
ATOM 591 C CA . ARG A 1 83 ? 19.085 40.992 -9.311 1.00 14.54 83 ARG A CA 1
ATOM 592 C C . ARG A 1 83 ? 17.774 41.271 -10.039 1.00 13.47 83 ARG A C 1
ATOM 593 O O . ARG A 1 83 ? 16.708 40.855 -9.585 1.00 13.38 83 ARG A O 1
ATOM 601 N N . ARG A 1 84 ? 17.868 41.939 -11.185 1.00 12.18 84 ARG A N 1
ATOM 602 C CA . ARG A 1 84 ? 16.700 42.354 -11.955 1.00 11.78 84 ARG A CA 1
ATOM 603 C C . ARG A 1 84 ? 15.693 41.338 -12.497 1.00 11.45 84 ARG A C 1
ATOM 604 O O . ARG A 1 84 ? 14.644 41.735 -13.012 1.00 11.91 84 ARG A O 1
ATOM 612 N N . ASP A 1 85 ? 15.978 40.047 -12.377 1.00 10.45 85 ASP A N 1
ATOM 613 C CA . ASP A 1 85 ? 15.057 39.032 -12.890 1.00 10.72 85 ASP A CA 1
ATOM 614 C C . ASP A 1 85 ? 14.451 38.167 -11.789 1.00 10.98 85 ASP A C 1
ATOM 615 O O . ASP A 1 85 ? 13.673 37.254 -12.079 1.00 11.25 85 ASP A O 1
ATOM 620 N N . GLU A 1 86 ? 14.789 38.452 -10.535 1.00 10.01 86 GLU A N 1
ATOM 621 C CA . GLU A 1 86 ? 14.322 37.615 -9.434 1.00 10.48 86 GLU A CA 1
ATOM 622 C C . GLU A 1 86 ? 13.199 38.148 -8.558 1.00 10.55 86 GLU A C 1
ATOM 623 O O . GLU A 1 86 ? 13.200 39.318 -8.171 1.00 11.09 86 GLU A O 1
ATOM 629 N N . LEU A 1 87 ? 12.246 37.281 -8.226 1.00 10.03 87 LEU A N 1
ATOM 630 C CA . LEU A 1 87 ? 11.180 37.677 -7.313 1.00 10.27 87 LEU A CA 1
ATOM 631 C C . LEU A 1 87 ? 11.890 37.898 -5.970 1.00 10.64 87 LEU A C 1
ATOM 632 O O . LEU A 1 87 ? 11.481 38.728 -5.160 1.00 10.67 87 LEU A O 1
ATOM 637 N N . ASP A 1 88 ? 12.971 37.145 -5.756 1.00 10.69 88 ASP A N 1
ATOM 638 C CA . ASP A 1 88 ? 13.779 37.241 -4.541 1.00 10.81 88 ASP A CA 1
ATOM 639 C C . ASP A 1 88 ? 14.216 38.680 -4.243 1.00 10.57 88 ASP A C 1
ATOM 640 O O . ASP A 1 88 ? 14.355 39.068 -3.083 1.00 11.75 88 ASP A O 1
ATOM 645 N N . ALA A 1 89 ? 14.441 39.463 -5.294 1.00 10.59 89 ALA A N 1
ATOM 646 C CA . ALA A 1 89 ? 14.894 40.849 -5.155 1.00 10.45 89 ALA A CA 1
ATOM 647 C C . ALA A 1 89 ? 13.838 41.795 -4.592 1.00 10.05 89 ALA A C 1
ATOM 648 O O . ALA A 1 89 ? 14.161 42.834 -4.003 1.00 10.55 89 ALA A O 1
ATOM 650 N N . ILE A 1 90 ? 12.577 41.434 -4.777 1.00 9.86 90 ILE A N 1
ATOM 651 C CA . ILE A 1 90 ? 11.471 42.266 -4.328 1.00 10.44 90 ILE A CA 1
ATOM 652 C C . ILE A 1 90 ? 11.190 42.231 -2.827 1.00 10.39 90 ILE A C 1
ATOM 653 O O . ILE A 1 90 ? 10.810 43.243 -2.244 1.00 10.76 90 ILE A O 1
ATOM 658 N N . GLN A 1 91 ? 11.392 41.075 -2.202 1.00 10.36 91 GLN A N 1
ATOM 659 C CA . GLN A 1 91 ? 11.094 40.921 -0.778 1.00 10.33 91 GLN A CA 1
ATOM 660 C C . GLN A 1 91 ? 11.644 41.989 0.167 1.00 10.63 91 GLN A C 1
ATOM 661 O O . GLN A 1 91 ? 10.910 42.494 1.018 1.00 11.12 91 GLN A O 1
ATOM 667 N N . ALA A 1 92 ? 12.921 42.336 0.037 1.00 9.91 92 ALA A N 1
ATOM 668 C CA . ALA A 1 92 ? 13.509 43.329 0.935 1.00 10.66 92 ALA A CA 1
ATOM 669 C C . ALA A 1 92 ? 12.786 44.676 0.883 1.00 10.99 92 ALA A C 1
ATOM 670 O O . ALA A 1 92 ? 12.885 45.478 1.813 1.00 12.02 92 ALA A O 1
ATOM 672 N N . GLY A 1 93 ? 12.064 44.917 -0.207 1.00 11.56 93 GLY A N 1
ATOM 673 C CA . GLY A 1 93 ? 11.318 46.156 -0.354 1.00 11.59 93 GLY A CA 1
ATOM 674 C C . GLY A 1 93 ? 10.316 46.340 0.771 1.00 11.77 93 GLY A C 1
ATOM 675 O O . GLY A 1 93 ? 9.853 47.455 1.020 1.00 11.76 93 GLY A O 1
ATOM 676 N N . LEU A 1 94 ? 9.981 45.251 1.462 1.00 11.21 94 LEU A N 1
ATOM 677 C CA . LEU A 1 94 ? 9.037 45.334 2.574 1.00 11.71 94 LEU A CA 1
ATOM 678 C C . LEU A 1 94 ? 9.527 46.253 3.692 1.00 12.32 94 LEU A C 1
ATOM 679 O O . LEU A 1 94 ? 8.714 46.835 4.413 1.00 12.93 94 LEU A O 1
ATOM 684 N N . ILE A 1 95 ? 10.844 46.397 3.839 1.00 11.68 95 ILE A N 1
ATOM 685 C CA . ILE A 1 95 ? 11.372 47.258 4.894 1.00 11.85 95 ILE A CA 1
ATOM 686 C C . ILE A 1 95 ? 11.230 48.738 4.541 1.00 11.98 95 ILE A C 1
ATOM 687 O O . ILE A 1 95 ? 11.323 49.603 5.407 1.00 12.35 95 ILE A O 1
ATOM 692 N N . LEU A 1 96 ? 10.994 49.025 3.265 1.00 12.58 96 LEU A N 1
ATOM 693 C CA . LEU A 1 96 ? 10.871 50.406 2.809 1.00 13.26 96 LEU A CA 1
ATOM 694 C C . LEU A 1 96 ? 9.623 51.125 3.313 1.00 14.14 96 LEU A C 1
ATOM 695 O O . LEU A 1 96 ? 9.632 52.348 3.478 1.00 15.01 96 LEU A O 1
ATOM 700 N N . PHE A 1 97 ? 8.555 50.376 3.568 1.00 14.16 97 PHE A N 1
ATOM 701 C CA . PHE A 1 97 ? 7.317 50.988 4.035 1.00 15.15 97 PHE A CA 1
ATOM 702 C C . PHE A 1 97 ? 7.443 51.556 5.445 1.00 15.53 97 PHE A C 1
ATOM 703 O O . PHE A 1 97 ? 7.117 52.722 5.669 1.00 16.51 97 PHE A O 1
ATOM 711 N N . PRO A 1 98 ? 7.915 50.754 6.416 1.00 15.70 98 PRO A N 1
ATOM 712 C CA . PRO A 1 98 ? 8.042 51.322 7.763 1.00 16.21 98 PRO A CA 1
ATOM 713 C C . PRO A 1 98 ? 9.131 52.403 7.824 1.00 17.00 98 PRO A C 1
ATOM 714 O O . PRO A 1 98 ? 9.034 53.346 8.613 1.00 16.64 98 PRO A O 1
ATOM 718 N N . LEU A 1 99 ? 10.161 52.277 6.988 1.00 16.72 99 LEU A N 1
ATOM 719 C CA . LEU A 1 99 ? 11.231 53.275 6.963 1.00 17.59 99 LEU A CA 1
ATOM 720 C C . LEU A 1 99 ? 10.698 54.605 6.435 1.00 18.88 99 LEU A C 1
ATOM 721 O O . LEU A 1 99 ? 11.046 55.675 6.941 1.00 18.89 99 LEU A O 1
ATOM 726 N N . TYR A 1 100 ? 9.854 54.533 5.414 1.00 19.35 100 TYR A N 1
ATOM 727 C CA . TYR A 1 100 ? 9.284 55.736 4.834 1.00 21.17 100 TYR A CA 1
ATOM 728 C C . TYR A 1 100 ? 8.294 56.389 5.797 1.00 22.13 100 TYR A C 1
ATOM 729 O O . TYR A 1 100 ? 8.309 57.602 5.998 1.00 22.03 100 TYR A O 1
ATOM 738 N N . GLU A 1 101 ? 7.432 55.573 6.389 1.00 23.45 101 GLU A N 1
ATOM 739 C CA . GLU A 1 101 ? 6.427 56.063 7.322 1.00 25.58 101 GLU A CA 1
ATOM 740 C C . GLU A 1 101 ? 7.054 56.825 8.485 1.00 25.63 101 GLU A C 1
ATOM 741 O O . GLU A 1 101 ? 6.487 57.800 8.974 1.00 26.02 101 GLU A O 1
ATOM 747 N N . GLN A 1 102 ? 8.232 56.388 8.915 1.00 25.20 102 GLN A N 1
ATOM 748 C CA . GLN A 1 102 ? 8.929 57.009 10.040 1.00 25.44 102 GLN A CA 1
ATOM 749 C C . GLN A 1 102 ? 9.745 58.244 9.669 1.00 25.42 102 GLN A C 1
ATOM 750 O O . GLN A 1 102 ? 9.774 59.224 10.414 1.00 25.81 102 GLN A O 1
ATOM 756 N N . THR A 1 103 ? 10.398 58.201 8.513 1.00 24.94 103 THR A N 1
ATOM 757 C CA . THR A 1 103 ? 11.249 59.303 8.069 1.00 24.01 103 THR A CA 1
ATOM 758 C C . THR A 1 103 ? 10.644 60.232 7.021 1.00 24.21 103 THR A C 1
ATOM 759 O O . THR A 1 103 ? 11.032 61.398 6.928 1.00 24.06 103 THR A O 1
ATOM 763 N N . LYS A 1 104 ? 9.710 59.708 6.229 1.00 24.01 104 LYS A N 1
ATOM 764 C CA . LYS A 1 104 ? 9.086 60.465 5.147 1.00 23.86 104 LYS A CA 1
ATOM 765 C C . LYS A 1 104 ? 10.137 60.823 4.089 1.00 23.41 104 LYS A C 1
ATOM 766 O O . LYS A 1 104 ? 9.962 61.764 3.311 1.00 22.98 104 LYS A O 1
ATOM 772 N N . ASP A 1 105 ? 11.230 60.062 4.070 1.00 22.42 105 ASP A N 1
ATOM 773 C CA . ASP A 1 105 ? 12.316 60.269 3.112 1.00 21.96 105 ASP A CA 1
ATOM 774 C C . ASP A 1 105 ? 11.924 59.593 1.796 1.00 21.85 105 ASP A C 1
ATOM 775 O O . ASP A 1 105 ? 11.854 58.369 1.724 1.00 21.81 105 ASP A O 1
ATOM 780 N N . GLU A 1 106 ? 11.681 60.392 0.760 1.00 21.88 106 GLU A N 1
ATOM 781 C CA . GLU A 1 106 ? 11.261 59.868 -0.542 1.00 22.10 106 GLU A CA 1
ATOM 782 C C . GLU A 1 106 ? 12.202 58.859 -1.203 1.00 20.97 106 GLU A C 1
ATOM 783 O O . GLU A 1 106 ? 11.787 58.119 -2.095 1.00 20.83 106 GLU A O 1
ATOM 789 N N . ARG A 1 107 ? 13.463 58.826 -0.788 1.00 20.17 107 ARG A N 1
ATOM 790 C CA . ARG A 1 107 ? 14.394 57.868 -1.376 1.00 19.30 107 ARG A CA 1
ATOM 791 C C . ARG A 1 107 ? 13.814 56.456 -1.290 1.00 18.46 107 ARG A C 1
ATOM 792 O O . ARG A 1 107 ? 13.945 55.659 -2.227 1.00 17.32 107 ARG A O 1
ATOM 800 N N . TYR A 1 108 ? 13.178 56.149 -0.161 1.00 16.74 108 TYR A N 1
ATOM 801 C CA . TYR A 1 108 ? 12.600 54.824 0.043 1.00 16.82 108 TYR A CA 1
ATOM 802 C C . TYR A 1 108 ? 11.411 54.551 -0.879 1.00 16.68 108 TYR A C 1
ATOM 803 O O . TYR A 1 108 ? 11.207 53.415 -1.316 1.00 15.73 108 TYR A O 1
ATOM 812 N N . VAL A 1 109 ? 10.633 55.587 -1.179 1.00 16.34 109 VAL A N 1
ATOM 813 C CA . VAL A 1 109 ? 9.496 55.432 -2.078 1.00 17.63 109 VAL A CA 1
ATOM 814 C C . VAL A 1 109 ? 10.028 55.235 -3.494 1.00 16.72 109 VAL A C 1
ATOM 815 O O . VAL A 1 109 ? 9.498 54.432 -4.264 1.00 17.09 109 VAL A O 1
ATOM 819 N N . LYS A 1 110 ? 11.082 55.970 -3.835 1.00 16.57 110 LYS A N 1
ATOM 820 C CA . LYS A 1 110 ? 11.686 55.853 -5.156 1.00 16.48 110 LYS A CA 1
ATOM 821 C C . LYS A 1 110 ? 12.246 54.447 -5.374 1.00 15.45 110 LYS A C 1
ATOM 822 O O . LYS A 1 110 ? 12.065 53.861 -6.438 1.00 14.95 110 LYS A O 1
ATOM 828 N N . ALA A 1 111 ? 12.925 53.906 -4.366 1.00 14.63 111 ALA A N 1
ATOM 829 C CA . ALA A 1 111 ? 13.483 52.562 -4.479 1.00 13.81 111 ALA A CA 1
ATOM 830 C C . ALA A 1 111 ? 12.346 51.549 -4.584 1.00 13.85 111 ALA A C 1
ATOM 831 O O . ALA A 1 111 ? 12.445 50.563 -5.320 1.00 13.16 111 ALA A O 1
ATOM 833 N N . ALA A 1 112 ? 11.262 51.796 -3.848 1.00 13.95 112 ALA A N 1
ATOM 834 C CA . ALA A 1 112 ? 10.108 50.898 -3.867 1.00 13.53 112 ALA A CA 1
ATOM 835 C C . ALA A 1 112 ? 9.503 50.843 -5.261 1.00 13.15 112 ALA A C 1
ATOM 836 O O . ALA A 1 112 ? 9.078 49.786 -5.733 1.00 12.84 112 ALA A O 1
ATOM 838 N N . LYS A 1 113 ? 9.478 51.992 -5.923 1.00 13.81 113 LYS A N 1
ATOM 839 C CA . LYS A 1 113 ? 8.916 52.076 -7.264 1.00 15.78 113 LYS A CA 1
ATOM 840 C C . LYS A 1 113 ? 9.746 51.286 -8.264 1.00 15.49 113 LYS A C 1
ATOM 841 O O . 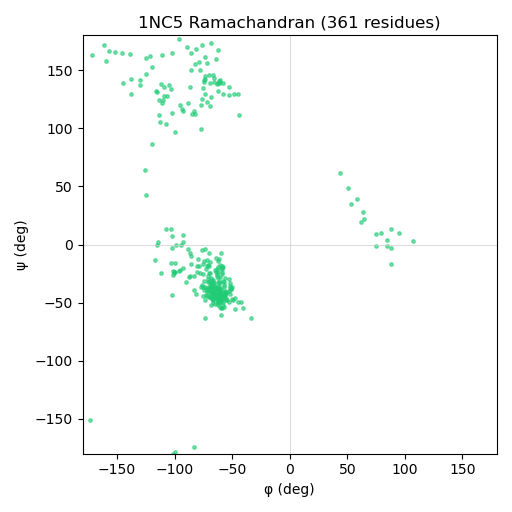LYS A 1 113 ? 9.206 50.733 -9.222 1.00 15.93 113 LYS A O 1
ATOM 847 N N . ARG A 1 114 ? 11.057 51.226 -8.044 1.00 15.30 114 ARG A N 1
ATOM 848 C CA . ARG A 1 114 ? 11.930 50.475 -8.943 1.00 15.98 114 ARG A CA 1
ATOM 849 C C . ARG A 1 114 ? 11.584 48.992 -8.856 1.00 14.87 114 ARG A C 1
ATOM 850 O O . ARG A 1 114 ? 11.536 48.293 -9.870 1.00 14.91 114 ARG A O 1
ATOM 858 N N . LEU A 1 115 ? 11.350 48.513 -7.636 1.00 14.10 115 LEU A N 1
ATOM 859 C CA . LEU A 1 115 ? 11.023 47.106 -7.424 1.00 13.67 115 LEU A CA 1
ATOM 860 C C . LEU A 1 115 ? 9.617 46.789 -7.925 1.00 13.40 115 LEU A C 1
ATOM 861 O O . LEU A 1 115 ? 9.387 45.751 -8.542 1.00 13.66 115 LEU A O 1
ATOM 866 N N . ARG A 1 116 ? 8.684 47.696 -7.662 1.00 13.54 116 ARG A N 1
ATOM 867 C CA . ARG A 1 116 ? 7.305 47.535 -8.095 1.00 12.88 116 ARG A CA 1
ATOM 868 C C . ARG A 1 116 ? 7.232 47.479 -9.623 1.00 13.24 116 ARG A C 1
ATOM 869 O O . ARG A 1 116 ? 6.378 46.799 -10.195 1.00 13.29 116 ARG A O 1
ATOM 877 N N . SER A 1 117 ? 8.137 48.187 -10.287 1.00 12.60 117 SER A N 1
ATOM 878 C CA . SER A 1 117 ? 8.151 48.205 -11.745 1.00 13.00 117 SER A CA 1
ATOM 879 C C . SER A 1 117 ? 8.637 46.890 -12.356 1.00 13.30 117 SER A C 1
ATOM 880 O O . SER A 1 117 ? 8.470 46.657 -13.552 1.00 13.61 117 SER A O 1
ATOM 883 N N . LEU A 1 118 ? 9.230 46.029 -11.533 1.00 13.34 118 LEU A N 1
ATOM 884 C CA . LEU A 1 118 ? 9.728 44.747 -12.015 1.00 14.08 118 LEU A CA 1
ATOM 885 C C . LEU A 1 118 ? 8.635 43.810 -12.516 1.00 14.86 118 LEU A C 1
ATOM 886 O O . LEU A 1 118 ? 8.842 43.058 -13.470 1.00 15.15 118 LEU A O 1
ATOM 891 N N . TYR A 1 119 ? 7.473 43.841 -11.871 1.00 14.22 119 TYR A N 1
ATOM 892 C CA . TYR A 1 119 ? 6.389 42.951 -12.262 1.00 14.28 119 TYR A CA 1
ATOM 893 C C . TYR A 1 119 ? 6.084 43.008 -13.756 1.00 14.89 119 TYR A C 1
ATOM 894 O O . TYR A 1 119 ? 5.804 41.980 -14.370 1.00 17.39 119 TYR A O 1
ATOM 903 N N . GLY A 1 120 ? 6.147 44.202 -14.342 1.00 13.41 120 GLY A N 1
ATOM 904 C CA . GLY A 1 120 ? 5.867 44.336 -15.761 1.00 12.50 120 GLY A CA 1
ATOM 905 C C . GLY A 1 120 ? 6.972 43.832 -16.678 1.00 11.70 120 GLY A C 1
ATOM 906 O O . GLY A 1 120 ? 6.746 43.640 -17.871 1.00 11.86 120 GLY A O 1
ATOM 907 N N . THR A 1 121 ? 8.161 43.606 -16.125 1.00 11.38 121 THR A N 1
ATOM 908 C CA . THR A 1 121 ? 9.300 43.138 -16.915 1.00 11.23 121 THR A CA 1
ATOM 909 C C . THR A 1 121 ? 9.574 41.638 -16.831 1.00 11.26 121 THR A C 1
ATOM 910 O O . THR A 1 121 ? 10.307 41.097 -17.658 1.00 10.82 121 THR A O 1
ATOM 914 N N . LEU A 1 122 ? 9.004 40.964 -15.837 1.00 11.29 122 LEU A N 1
ATOM 915 C CA . LEU A 1 122 ? 9.270 39.534 -15.669 1.00 11.21 122 LEU A CA 1
ATOM 916 C C . LEU A 1 122 ? 8.519 38.619 -16.628 1.00 11.52 122 LEU A C 1
ATOM 917 O O . LEU A 1 122 ? 7.416 38.933 -17.078 1.00 12.01 122 LEU A O 1
ATOM 922 N N . ASN A 1 123 ? 9.137 37.485 -16.942 1.00 10.88 123 ASN A N 1
ATOM 923 C CA . ASN A 1 123 ? 8.532 36.516 -17.837 1.00 11.43 123 ASN A CA 1
ATOM 924 C C . ASN A 1 123 ? 7.488 35.715 -17.054 1.00 11.77 123 ASN A C 1
ATOM 925 O O . ASN A 1 123 ? 7.554 35.634 -15.825 1.00 10.92 123 ASN A O 1
ATOM 930 N N . ARG A 1 124 ? 6.521 35.140 -17.767 1.00 12.54 124 ARG A N 1
ATOM 931 C CA . ARG A 1 124 ? 5.424 34.421 -17.120 1.00 13.16 124 ARG A CA 1
ATOM 932 C C . ARG A 1 124 ? 5.003 33.116 -17.789 1.00 12.53 124 ARG A C 1
ATOM 933 O O . ARG A 1 124 ? 5.320 32.867 -18.951 1.00 12.29 124 ARG A O 1
ATOM 941 N N . THR A 1 125 ? 4.261 32.300 -17.041 1.00 12.17 125 THR A N 1
ATOM 942 C CA . THR A 1 125 ? 3.726 31.044 -17.560 1.00 12.25 125 THR A CA 1
ATOM 943 C C . THR A 1 125 ? 2.540 31.438 -18.459 1.00 13.51 125 THR A C 1
ATOM 944 O O . THR A 1 125 ? 2.132 32.601 -18.475 1.00 13.52 125 THR A O 1
ATOM 948 N N . SER A 1 126 ? 1.980 30.477 -19.191 1.00 14.13 126 SER A N 1
ATOM 949 C CA . SER A 1 126 ? 0.873 30.764 -20.103 1.00 14.37 126 SER A CA 1
ATOM 950 C C . SER A 1 126 ? -0.349 31.421 -19.460 1.00 14.69 126 SER A C 1
ATOM 951 O O . SER A 1 126 ? -1.073 32.154 -20.126 1.00 15.62 126 SER A O 1
ATOM 954 N N . GLU A 1 127 ? -0.583 31.164 -18.178 1.00 14.99 127 GLU A N 1
ATOM 955 C CA . GLU A 1 127 ? -1.732 31.754 -17.484 1.00 15.07 127 GLU A CA 1
ATOM 956 C C . GLU A 1 127 ? -1.381 33.044 -16.745 1.00 14.38 127 GLU A C 1
ATOM 957 O O . GLU A 1 127 ? -2.241 33.649 -16.110 1.00 14.58 127 GLU A O 1
ATOM 963 N N . GLY A 1 128 ? -0.117 33.456 -16.808 1.00 13.45 128 GLY A N 1
ATOM 964 C CA . GLY A 1 128 ? 0.275 34.686 -16.143 1.00 12.83 128 GLY A CA 1
ATOM 965 C C . GLY A 1 128 ? 1.108 34.580 -14.875 1.00 12.16 128 GLY A C 1
ATOM 966 O O . GLY A 1 128 ? 1.405 35.599 -14.257 1.00 12.55 128 GLY A O 1
ATOM 967 N N . GLY A 1 129 ? 1.483 33.368 -14.478 1.00 11.88 129 GLY A N 1
ATOM 968 C CA . GLY A 1 129 ? 2.283 33.208 -13.276 1.00 11.18 129 GLY A CA 1
ATOM 969 C C . GLY A 1 129 ? 3.728 33.607 -13.511 1.00 11.77 129 GLY A C 1
ATOM 970 O O . GLY A 1 129 ? 4.326 33.214 -14.512 1.00 11.96 129 GLY A O 1
ATOM 971 N N . PHE A 1 130 ? 4.300 34.378 -12.592 1.00 11.16 130 PHE A N 1
ATOM 972 C CA . PHE A 1 130 ? 5.687 34.818 -12.732 1.00 11.00 130 PHE A CA 1
ATOM 973 C C . PHE A 1 130 ? 6.682 33.669 -12.654 1.00 10.99 130 PHE A C 1
ATOM 974 O O . PHE A 1 130 ? 6.517 32.754 -11.848 1.00 10.81 130 PHE A O 1
ATOM 982 N N . TRP A 1 131 ? 7.710 33.716 -13.500 1.00 10.78 131 TRP A N 1
ATOM 983 C CA . TRP A 1 131 ? 8.780 32.718 -13.454 1.00 10.03 131 TRP A CA 1
ATOM 984 C C . TRP A 1 131 ? 9.488 33.078 -12.152 1.00 9.70 131 TRP A C 1
ATOM 985 O O . TRP A 1 131 ? 9.560 34.261 -11.808 1.00 10.54 131 TRP A O 1
ATOM 996 N N . HIS A 1 132 ? 10.020 32.100 -11.431 1.00 8.87 132 HIS A N 1
ATOM 997 C CA . HIS A 1 132 ? 10.704 32.423 -10.186 1.00 9.64 132 HIS A CA 1
ATOM 998 C C . HIS A 1 132 ? 11.917 33.318 -10.481 1.00 9.85 132 HIS A C 1
ATOM 999 O O . HIS A 1 132 ? 12.217 34.252 -9.725 1.00 10.58 132 HIS A O 1
ATOM 1006 N N . LYS A 1 133 ? 12.604 33.023 -11.585 1.00 10.16 133 LYS A N 1
ATOM 1007 C CA . LYS A 1 133 ? 13.773 33.783 -12.060 1.00 10.24 133 LYS A CA 1
ATOM 1008 C C . LYS A 1 133 ? 13.900 33.534 -13.562 1.00 10.26 133 LYS A C 1
ATOM 1009 O O . LYS A 1 133 ? 13.258 32.626 -14.098 1.00 10.28 133 LYS A O 1
ATOM 1015 N N . ASP A 1 134 ? 14.718 34.331 -14.246 1.00 10.19 134 ASP A N 1
ATOM 1016 C CA . ASP A 1 134 ? 14.931 34.100 -15.674 1.00 10.71 134 ASP A CA 1
ATOM 1017 C C . ASP A 1 134 ? 15.549 32.707 -15.815 1.00 11.15 134 ASP A C 1
ATOM 1018 O O . ASP A 1 134 ? 15.259 31.981 -16.769 1.00 11.75 134 ASP A O 1
ATOM 1023 N N . GLY A 1 135 ? 16.396 32.349 -14.849 1.00 11.08 135 GLY A N 1
ATOM 1024 C CA . GLY A 1 135 ? 17.070 31.058 -14.858 1.00 11.30 135 GLY A CA 1
ATOM 1025 C C . GLY A 1 135 ? 16.221 29.840 -14.521 1.00 11.67 135 GLY A C 1
ATOM 1026 O O . GLY A 1 135 ? 16.711 28.708 -14.565 1.00 12.14 135 GLY A O 1
ATOM 1027 N N . TYR A 1 136 ? 14.959 30.068 -14.170 1.00 11.40 136 TYR A N 1
ATOM 1028 C CA . TYR A 1 136 ? 14.021 28.992 -13.843 1.00 11.54 136 TYR A CA 1
ATOM 1029 C C . TYR A 1 136 ? 12.791 29.187 -14.738 1.00 11.78 136 TYR A C 1
ATOM 1030 O O . TYR A 1 136 ? 11.681 29.431 -14.260 1.00 11.43 136 TYR A O 1
ATOM 1039 N N . PRO A 1 137 ? 12.978 29.070 -16.060 1.00 11.88 137 PRO A N 1
ATOM 1040 C CA . PRO A 1 137 ? 11.881 29.248 -17.015 1.00 12.06 137 PRO A CA 1
ATOM 1041 C C . PRO A 1 137 ? 10.625 28.407 -16.769 1.00 11.97 137 PRO A C 1
ATOM 1042 O O . PRO A 1 137 ? 10.698 27.192 -16.590 1.00 12.20 137 PRO A O 1
ATOM 1046 N N . TYR A 1 138 ? 9.481 29.086 -16.746 1.00 11.49 138 TYR A N 1
ATOM 1047 C CA . TYR A 1 138 ? 8.172 28.463 -16.545 1.00 12.36 138 TYR A CA 1
ATOM 1048 C C . TYR A 1 138 ? 7.986 27.754 -15.203 1.00 12.67 138 TYR A C 1
ATOM 1049 O O . TYR A 1 138 ? 7.079 26.930 -15.041 1.00 13.23 138 TYR A O 1
ATOM 1058 N N . GLN A 1 139 ? 8.824 28.101 -14.233 1.00 11.57 139 GLN A N 1
ATOM 1059 C CA . GLN A 1 139 ? 8.748 27.483 -12.919 1.00 11.35 139 GLN A CA 1
ATOM 1060 C C . GLN A 1 139 ? 8.228 28.432 -11.854 1.00 11.34 139 GLN A C 1
ATOM 1061 O O . GLN A 1 139 ? 8.741 29.546 -11.706 1.00 11.97 139 GLN A O 1
ATOM 1067 N N . MET A 1 140 ? 7.211 27.986 -11.119 1.00 11.01 140 MET A N 1
ATOM 1068 C CA . MET A 1 140 ? 6.644 28.763 -10.018 1.00 11.15 140 MET A CA 1
ATOM 1069 C C . MET A 1 140 ? 7.047 28.018 -8.728 1.00 11.08 140 MET A C 1
ATOM 1070 O O . MET A 1 140 ? 6.787 26.825 -8.594 1.00 11.29 140 MET A O 1
ATOM 1075 N N . TRP A 1 141 ? 7.706 28.709 -7.801 1.00 11.22 141 TRP A N 1
ATOM 1076 C CA . TRP A 1 141 ? 8.120 28.108 -6.527 1.00 11.11 141 TRP A CA 1
ATOM 1077 C C . TRP A 1 141 ? 7.284 28.764 -5.430 1.00 10.38 141 TRP A C 1
ATOM 1078 O O . TRP A 1 141 ? 7.102 29.975 -5.455 1.00 10.57 141 TRP A O 1
ATOM 1089 N N . LEU A 1 142 ? 6.802 27.984 -4.463 1.00 10.00 142 LEU A N 1
ATOM 1090 C CA . LEU A 1 142 ? 5.981 28.544 -3.387 1.00 9.70 142 LEU A CA 1
ATOM 1091 C C . LEU A 1 142 ? 6.630 29.755 -2.722 1.00 9.72 142 LEU A C 1
ATOM 1092 O O . LEU A 1 142 ? 5.932 30.709 -2.369 1.00 10.30 142 LEU A O 1
ATOM 1097 N N . ASP A 1 143 ? 7.953 29.715 -2.546 1.00 9.00 143 ASP A N 1
ATOM 1098 C CA . ASP A 1 143 ? 8.685 30.809 -1.898 1.00 9.75 143 ASP A CA 1
ATOM 1099 C C . ASP A 1 143 ? 8.334 32.161 -2.520 1.00 10.05 143 ASP A C 1
ATOM 1100 O O . ASP A 1 143 ? 8.258 33.183 -1.825 1.00 9.47 143 ASP A O 1
ATOM 1105 N N . GLY A 1 144 ? 8.125 32.144 -3.835 1.00 10.26 144 GLY A N 1
ATOM 1106 C CA . GLY A 1 144 ? 7.806 33.349 -4.574 1.00 10.44 144 GLY A CA 1
ATOM 1107 C C . GLY A 1 144 ? 6.562 34.090 -4.132 1.00 10.51 144 GLY A C 1
ATOM 1108 O O . GLY A 1 144 ? 6.439 35.289 -4.394 1.00 10.78 144 GLY A O 1
ATOM 1109 N N . LEU A 1 145 ? 5.628 33.400 -3.483 1.00 10.12 145 LEU A N 1
ATOM 1110 C CA . LEU A 1 145 ? 4.418 34.079 -3.032 1.00 10.59 145 LEU A CA 1
ATOM 1111 C C . LEU A 1 145 ? 4.801 35.092 -1.961 1.00 10.08 145 LEU A C 1
ATOM 1112 O O . LEU A 1 145 ? 4.276 36.201 -1.935 1.00 11.29 145 LEU A O 1
ATOM 1117 N N . TYR A 1 146 ? 5.726 34.720 -1.080 1.00 10.29 146 TYR A N 1
ATOM 1118 C CA . TYR A 1 146 ? 6.160 35.643 -0.041 1.00 10.08 146 TYR A CA 1
ATOM 1119 C C . TYR A 1 146 ? 7.126 36.687 -0.607 1.00 10.54 146 TYR A C 1
ATOM 1120 O O . TYR A 1 146 ? 7.093 37.855 -0.200 1.00 10.11 146 TYR A O 1
ATOM 1129 N N . MET A 1 147 ? 7.982 36.280 -1.544 1.00 9.78 147 MET A N 1
ATOM 1130 C CA . MET A 1 147 ? 8.938 37.227 -2.117 1.00 10.07 147 MET A CA 1
ATOM 1131 C C . MET A 1 147 ? 8.253 38.384 -2.852 1.00 10.33 147 MET A C 1
ATOM 1132 O O . MET A 1 147 ? 8.706 39.528 -2.764 1.00 10.48 147 MET A O 1
ATOM 1137 N N . GLY A 1 148 ? 7.161 38.092 -3.564 1.00 10.18 148 GLY A N 1
ATOM 1138 C CA . GLY A 1 148 ? 6.481 39.136 -4.318 1.00 10.91 148 GLY A CA 1
ATOM 1139 C C . GLY A 1 148 ? 5.049 39.523 -3.965 1.00 11.24 148 GLY A C 1
ATOM 1140 O O . GLY A 1 148 ? 4.572 40.568 -4.425 1.00 11.87 148 GLY A O 1
ATOM 1141 N N . GLY A 1 149 ? 4.368 38.711 -3.160 1.00 10.57 149 GLY A N 1
ATOM 1142 C CA . GLY A 1 149 ? 2.986 39.003 -2.797 1.00 11.20 149 GLY A CA 1
ATOM 1143 C C . GLY A 1 149 ? 2.766 40.137 -1.805 1.00 11.36 149 GLY A C 1
ATOM 1144 O O . GLY A 1 149 ? 2.136 41.143 -2.145 1.00 11.76 149 GLY A O 1
ATOM 1145 N N . PRO A 1 150 ? 3.257 40.004 -0.561 1.00 11.19 150 PRO A N 1
ATOM 1146 C CA . PRO A 1 150 ? 3.087 41.055 0.449 1.00 11.37 150 PRO A CA 1
ATOM 1147 C C . PRO A 1 150 ? 3.530 42.440 -0.022 1.00 11.27 150 PRO A C 1
ATOM 1148 O O . PRO A 1 150 ? 2.842 43.432 0.225 1.00 10.87 150 PRO A O 1
ATOM 1152 N N . PHE A 1 151 ? 4.672 42.506 -0.707 1.00 10.86 151 PHE A N 1
ATOM 1153 C CA . PHE A 1 151 ? 5.184 43.787 -1.199 1.00 10.82 151 PHE A CA 1
ATOM 1154 C C . PHE A 1 151 ? 4.170 44.461 -2.114 1.00 10.54 151 PHE A C 1
ATOM 1155 O O . PHE A 1 151 ? 3.915 45.662 -1.993 1.00 10.78 151 PHE A O 1
ATOM 1163 N N . ALA A 1 152 ? 3.599 43.684 -3.029 1.00 10.16 152 ALA A N 1
ATOM 1164 C CA . ALA A 1 152 ? 2.612 44.208 -3.968 1.00 10.99 152 ALA A CA 1
ATOM 1165 C C . ALA A 1 152 ? 1.425 44.861 -3.261 1.00 11.47 152 ALA A C 1
ATOM 1166 O O . ALA A 1 152 ? 0.979 45.939 -3.652 1.00 11.94 152 ALA A O 1
ATOM 1168 N N . LEU A 1 153 ? 0.917 44.217 -2.216 1.00 12.45 153 LEU A N 1
ATOM 1169 C CA . LEU A 1 153 ? -0.229 44.757 -1.493 1.00 12.62 153 LEU A CA 1
ATOM 1170 C C . LEU A 1 153 ? 0.130 45.997 -0.685 1.00 13.37 153 LEU A C 1
ATOM 1171 O O . LEU A 1 153 ? -0.655 46.946 -0.622 1.00 13.04 153 LEU A O 1
ATOM 1176 N N . LYS A 1 154 ? 1.310 45.999 -0.067 1.00 13.80 154 LYS A N 1
ATOM 1177 C CA . LYS A 1 154 ? 1.745 47.174 0.693 1.00 14.47 154 LYS A CA 1
ATOM 1178 C C . LYS A 1 154 ? 1.824 48.367 -0.263 1.00 15.13 154 LYS A C 1
ATOM 1179 O O . LYS A 1 154 ? 1.368 49.467 0.059 1.00 15.13 154 LYS A O 1
ATOM 1185 N N . TYR A 1 155 ? 2.397 48.135 -1.445 1.00 14.87 155 TYR A N 1
ATOM 1186 C CA . TYR A 1 155 ? 2.542 49.183 -2.453 1.00 14.90 155 TYR A CA 1
ATOM 1187 C C . TYR A 1 155 ? 1.176 49.632 -2.973 1.00 15.62 155 TYR A C 1
ATOM 1188 O O . TYR A 1 155 ? 0.945 50.821 -3.173 1.00 16.40 155 TYR A O 1
ATOM 1197 N N . ALA A 1 156 ? 0.280 48.675 -3.204 1.00 15.73 156 ALA A N 1
ATOM 1198 C CA . ALA A 1 156 ? -1.057 48.985 -3.699 1.00 16.14 156 ALA A CA 1
ATOM 1199 C C . ALA A 1 156 ? -1.759 49.953 -2.752 1.00 16.78 156 ALA A C 1
ATOM 1200 O O . ALA A 1 156 ? -2.421 50.893 -3.189 1.00 17.21 156 ALA A O 1
ATOM 1202 N N . ASN A 1 157 ? -1.611 49.724 -1.454 1.00 16.68 157 ASN A N 1
ATOM 1203 C CA . ASN A 1 157 ? -2.243 50.588 -0.466 1.00 17.80 157 ASN A CA 1
ATOM 1204 C C . ASN A 1 157 ? -1.540 51.935 -0.331 1.00 18.43 157 ASN A C 1
ATOM 1205 O O . ASN A 1 157 ? -2.179 52.949 -0.050 1.00 18.33 157 ASN A O 1
ATOM 1210 N N . LEU A 1 158 ? -0.229 51.954 -0.538 1.00 18.88 158 LEU A N 1
ATOM 1211 C CA . LEU A 1 158 ? 0.516 53.204 -0.440 1.00 20.07 158 LEU A CA 1
ATOM 1212 C C . LEU A 1 158 ? 0.207 54.122 -1.620 1.00 21.29 158 LEU A C 1
ATOM 1213 O O . LEU A 1 158 ? -0.014 55.318 -1.439 1.00 21.37 158 LEU A O 1
ATOM 1218 N N . LYS A 1 159 ? 0.180 53.556 -2.823 1.00 22.27 159 LYS A N 1
ATOM 1219 C CA . LYS A 1 159 ? -0.063 54.332 -4.037 1.00 24.06 159 LYS A CA 1
ATOM 1220 C C . LYS A 1 159 ? -1.437 54.134 -4.679 1.00 25.18 159 LYS A C 1
ATOM 1221 O O . LYS A 1 159 ? -1.656 54.556 -5.817 1.00 25.43 159 LYS A O 1
ATOM 1227 N N . GLN A 1 160 ? -2.358 53.507 -3.956 1.00 25.67 160 GLN A N 1
ATOM 1228 C CA . GLN A 1 160 ? -3.698 53.244 -4.478 1.00 26.73 160 GLN A CA 1
ATOM 1229 C C . GLN A 1 160 ? -3.668 52.737 -5.912 1.00 25.81 160 GLN A C 1
ATOM 1230 O O . GLN A 1 160 ? -4.194 53.374 -6.824 1.00 25.42 160 GLN A O 1
ATOM 1236 N N . GLU A 1 161 ? -3.034 51.586 -6.102 1.00 24.40 161 GLU A N 1
ATOM 1237 C CA . GLU A 1 161 ? -2.944 50.963 -7.408 1.00 23.50 161 GLU A CA 1
ATOM 1238 C C . GLU A 1 161 ? -3.607 49.602 -7.272 1.00 23.18 161 GLU A C 1
ATOM 1239 O O . GLU A 1 161 ? -2.949 48.600 -6.996 1.00 22.73 161 GLU A O 1
ATOM 1245 N N . THR A 1 162 ? -4.924 49.583 -7.460 1.00 22.56 162 THR A N 1
ATOM 1246 C CA . THR A 1 162 ? -5.718 48.364 -7.325 1.00 21.95 162 THR A CA 1
ATOM 1247 C C . THR A 1 162 ? -5.360 47.216 -8.258 1.00 20.83 162 THR A C 1
ATOM 1248 O O . THR A 1 162 ? -5.750 46.078 -7.998 1.00 20.13 162 THR A O 1
ATOM 1252 N N . GLU A 1 163 ? -4.628 47.490 -9.336 1.00 20.42 163 GLU A N 1
ATOM 1253 C CA . GLU A 1 163 ? -4.264 46.415 -10.261 1.00 20.28 163 GLU A CA 1
ATOM 1254 C C . GLU A 1 163 ? -3.382 45.385 -9.551 1.00 18.08 163 GLU A C 1
ATOM 1255 O O . GLU A 1 163 ? -3.358 44.213 -9.924 1.00 16.89 163 GLU A O 1
ATOM 1261 N N . LEU A 1 164 ? -2.656 45.831 -8.529 1.00 16.90 164 LEU A N 1
ATOM 1262 C CA . LEU A 1 164 ? -1.776 44.941 -7.776 1.00 15.53 164 LEU A CA 1
ATOM 1263 C C . LEU A 1 164 ? -2.565 43.924 -6.953 1.00 15.48 164 LEU A C 1
ATOM 1264 O O . LEU A 1 164 ? -2.055 42.853 -6.632 1.00 14.46 164 LEU A O 1
ATOM 1269 N N . PHE A 1 165 ? -3.808 44.251 -6.608 1.00 15.04 165 PHE A N 1
ATOM 1270 C CA . PHE A 1 165 ? -4.623 43.304 -5.862 1.00 14.97 165 PHE A CA 1
ATOM 1271 C C . PHE A 1 165 ? -4.962 42.155 -6.813 1.00 14.75 165 PHE A C 1
ATOM 1272 O O . PHE A 1 165 ? -4.859 40.979 -6.450 1.00 14.65 165 PHE A O 1
ATOM 1280 N N . ASP A 1 166 ? -5.350 42.492 -8.040 1.00 14.59 166 ASP A N 1
ATOM 1281 C CA . ASP A 1 166 ? -5.681 41.461 -9.017 1.00 15.05 166 ASP A CA 1
ATOM 1282 C C . ASP A 1 166 ? -4.456 40.586 -9.276 1.00 14.41 166 ASP A C 1
ATOM 1283 O O . ASP A 1 166 ? -4.571 39.373 -9.448 1.00 13.62 166 ASP A O 1
ATOM 1288 N N . GLN A 1 167 ? -3.283 41.215 -9.301 1.00 13.57 167 GLN A N 1
ATOM 1289 C CA . GLN A 1 167 ? -2.028 40.513 -9.548 1.00 13.12 167 GLN A CA 1
ATOM 1290 C C . GLN A 1 167 ? -1.757 39.410 -8.530 1.00 12.75 167 GLN A C 1
ATOM 1291 O O . GLN A 1 167 ? -1.529 38.260 -8.906 1.00 13.16 167 GLN A O 1
ATOM 1297 N N . VAL A 1 168 ? -1.772 39.760 -7.246 1.00 12.28 168 VAL A N 1
ATOM 1298 C CA . VAL A 1 168 ? -1.513 38.777 -6.198 1.00 11.98 168 VAL A CA 1
ATOM 1299 C C . VAL A 1 168 ? -2.584 37.696 -6.186 1.00 12.37 168 VAL A C 1
ATOM 1300 O O . VAL A 1 168 ? -2.279 36.526 -5.996 1.00 12.50 168 VAL A O 1
ATOM 1304 N N . VAL A 1 169 ? -3.838 38.085 -6.396 1.00 12.53 169 VAL A N 1
ATOM 1305 C CA . VAL A 1 169 ? -4.924 37.109 -6.427 1.00 12.50 169 VAL A CA 1
ATOM 1306 C C . VAL A 1 169 ? -4.644 36.071 -7.517 1.00 11.85 169 VAL A C 1
ATOM 1307 O O . VAL A 1 169 ? -4.811 34.877 -7.298 1.00 11.57 169 VAL A O 1
ATOM 1311 N N . LEU A 1 170 ? -4.209 36.526 -8.687 1.00 11.70 170 LEU A N 1
ATOM 1312 C CA . LEU A 1 170 ? -3.903 35.608 -9.783 1.00 12.47 170 LEU A CA 1
ATOM 1313 C C . LEU A 1 170 ? -2.722 34.701 -9.437 1.00 12.19 170 LEU A C 1
ATOM 1314 O O . LEU A 1 170 ? -2.796 33.477 -9.582 1.00 12.72 170 LEU A O 1
ATOM 1319 N N . GLN A 1 171 ? -1.625 35.301 -8.991 1.00 11.63 171 GLN A N 1
ATOM 1320 C CA . GLN A 1 171 ? -0.444 34.521 -8.641 1.00 11.86 171 GLN A CA 1
ATOM 1321 C C . GLN A 1 171 ? -0.764 33.415 -7.631 1.00 11.79 171 GLN A C 1
ATOM 1322 O O . GLN A 1 171 ? -0.364 32.266 -7.818 1.00 12.16 171 GLN A O 1
ATOM 1328 N N . GLU A 1 172 ? -1.487 33.761 -6.567 1.00 11.36 172 GLU A N 1
ATOM 1329 C CA . GLU A 1 172 ? -1.838 32.790 -5.537 1.00 11.65 172 GLU A CA 1
ATOM 1330 C C . GLU A 1 172 ? -2.792 31.714 -6.071 1.00 12.19 172 GLU A C 1
ATOM 1331 O O . GLU A 1 172 ? -2.640 30.530 -5.761 1.00 11.73 172 GLU A O 1
ATOM 1337 N N . SER A 1 173 ? -3.765 32.108 -6.887 1.00 12.31 173 SER A N 1
ATOM 1338 C CA . SER A 1 173 ? -4.699 31.124 -7.422 1.00 13.58 173 SER A CA 1
ATOM 1339 C C . SER A 1 173 ? -3.966 30.108 -8.305 1.00 13.58 173 SER A C 1
ATOM 1340 O O . SER A 1 173 ? -4.275 28.911 -8.278 1.00 13.60 173 SER A O 1
ATOM 1343 N N . LEU A 1 174 ? -2.989 30.576 -9.077 1.00 12.73 174 LEU A N 1
ATOM 1344 C CA . LEU A 1 174 ? -2.239 29.679 -9.951 1.00 12.54 174 LEU A CA 1
ATOM 1345 C C . LEU A 1 174 ? -1.355 28.706 -9.170 1.00 12.77 174 LEU A C 1
ATOM 1346 O O . LEU A 1 174 ? -1.300 27.513 -9.486 1.00 12.65 174 LEU A O 1
ATOM 1351 N N . MET A 1 175 ? -0.665 29.209 -8.151 1.00 12.77 175 MET A N 1
ATOM 1352 C CA . MET A 1 175 ? 0.193 28.361 -7.332 1.00 13.85 175 MET A CA 1
ATOM 1353 C C . MET A 1 175 ? -0.637 27.281 -6.644 1.00 13.95 175 MET A C 1
ATOM 1354 O O . MET A 1 175 ? -0.278 26.103 -6.649 1.00 13.73 175 MET A O 1
ATOM 1359 N N . ARG A 1 176 ? -1.758 27.690 -6.058 1.00 14.54 176 ARG A N 1
ATOM 1360 C CA . ARG A 1 176 ? -2.630 26.752 -5.357 1.00 14.85 176 ARG A CA 1
ATOM 1361 C C . ARG A 1 176 ? -3.212 25.722 -6.316 1.00 14.92 176 ARG A C 1
ATOM 1362 O O . ARG A 1 176 ? -3.264 24.530 -6.009 1.00 14.18 176 ARG A O 1
ATOM 1370 N N . LYS A 1 177 ? -3.640 26.180 -7.486 1.00 15.54 177 LYS A N 1
ATOM 1371 C CA . LYS A 1 177 ? -4.207 25.272 -8.469 1.00 15.89 177 LYS A CA 1
ATOM 1372 C C . LYS A 1 177 ? -3.240 24.167 -8.871 1.00 15.79 177 LYS A C 1
ATOM 1373 O O . LYS A 1 177 ? -3.613 22.998 -8.935 1.00 15.76 177 LYS A O 1
ATOM 1379 N N . HIS A 1 178 ? -1.991 24.535 -9.128 1.00 15.19 178 HIS A N 1
ATOM 1380 C CA . HIS A 1 178 ? -1.005 23.562 -9.574 1.00 15.22 178 HIS A CA 1
ATOM 1381 C C . HIS A 1 178 ? -0.216 22.792 -8.520 1.00 15.67 178 HIS A C 1
ATOM 1382 O O . HIS A 1 178 ? 0.186 21.654 -8.773 1.00 16.98 178 HIS A O 1
ATOM 1389 N N . THR A 1 179 ? -0.003 23.368 -7.340 1.00 14.44 179 THR A N 1
ATOM 1390 C CA . THR A 1 179 ? 0.798 22.669 -6.333 1.00 14.61 179 THR A CA 1
ATOM 1391 C C . THR A 1 179 ? 0.065 21.994 -5.171 1.00 15.43 179 THR A C 1
ATOM 1392 O O . THR A 1 179 ? 0.652 21.166 -4.470 1.00 15.59 179 THR A O 1
ATOM 1396 N N . LYS A 1 180 ? -1.203 22.335 -4.956 1.00 16.10 180 LYS A N 1
ATOM 1397 C CA . LYS A 1 180 ? -1.953 21.747 -3.847 1.00 16.43 180 LYS A CA 1
ATOM 1398 C C . LYS A 1 180 ? -2.256 20.257 -4.022 1.00 16.47 180 LYS A C 1
ATOM 1399 O O . LYS A 1 180 ? -2.792 19.834 -5.046 1.00 16.60 180 LYS A O 1
ATOM 1405 N N . ASP A 1 181 ? -1.897 19.467 -3.014 1.00 17.23 181 ASP A N 1
ATOM 1406 C CA . ASP A 1 181 ? -2.157 18.031 -3.025 1.00 18.50 181 ASP A CA 1
ATOM 1407 C C . ASP A 1 181 ? -3.477 17.790 -2.303 1.00 19.66 181 ASP A C 1
ATOM 1408 O O . ASP A 1 181 ? -3.600 18.063 -1.111 1.00 19.51 181 ASP A O 1
ATOM 1413 N N . ALA A 1 182 ? -4.461 17.277 -3.033 1.00 21.01 182 ALA A N 1
ATOM 1414 C CA . ALA A 1 182 ? -5.777 17.015 -2.461 1.00 22.33 182 ALA A CA 1
ATOM 1415 C C . ALA A 1 182 ? -5.721 16.023 -1.301 1.00 23.03 182 ALA A C 1
ATOM 1416 O O . ALA A 1 182 ? -6.427 16.181 -0.306 1.00 24.49 182 ALA A O 1
ATOM 1418 N N . LYS A 1 183 ? -4.872 15.012 -1.426 1.00 23.16 183 LYS A N 1
ATOM 1419 C CA . LYS A 1 183 ? -4.742 13.991 -0.394 1.00 23.81 183 LYS A CA 1
ATOM 1420 C C . LYS A 1 183 ? -4.326 14.506 0.986 1.00 22.75 183 LYS A C 1
ATOM 1421 O O . LYS A 1 183 ? -5.065 14.350 1.957 1.00 23.35 183 LYS A O 1
ATOM 1427 N N . THR A 1 184 ? -3.150 15.119 1.079 1.00 20.99 184 THR A N 1
ATOM 1428 C CA . THR A 1 184 ? -2.650 15.611 2.361 1.00 19.28 184 THR A CA 1
ATOM 1429 C C . THR A 1 184 ? -2.986 17.062 2.678 1.00 19.21 184 THR A C 1
ATOM 1430 O O . THR A 1 184 ? -2.945 17.471 3.840 1.00 19.10 184 THR A O 1
ATOM 1434 N N . GLY A 1 185 ? -3.303 17.845 1.653 1.00 18.33 185 GLY A N 1
ATOM 1435 C CA . GLY A 1 185 ? -3.610 19.245 1.886 1.00 17.59 185 GLY A CA 1
ATOM 1436 C C . GLY A 1 185 ? -2.349 20.091 1.841 1.00 17.11 185 GLY A C 1
ATOM 1437 O O . GLY A 1 185 ? -2.413 21.315 1.967 1.00 16.46 185 GLY A O 1
ATOM 1438 N N . LEU A 1 186 ? -1.199 19.441 1.671 1.00 15.70 186 LEU A N 1
ATOM 1439 C CA . LEU A 1 186 ? 0.071 20.157 1.590 1.00 15.33 186 LEU A CA 1
ATOM 1440 C C . LEU A 1 186 ? 0.299 20.602 0.140 1.00 14.60 186 LEU A C 1
ATOM 1441 O O . LEU A 1 186 ? -0.380 20.126 -0.775 1.00 14.72 186 LEU A O 1
ATOM 1446 N N . PHE A 1 187 ? 1.244 21.520 -0.062 1.00 14.20 187 PHE A N 1
ATOM 1447 C CA . PHE A 1 187 ? 1.558 22.049 -1.396 1.00 13.48 187 PHE A CA 1
ATOM 1448 C C . PHE A 1 187 ? 2.992 21.686 -1.802 1.00 12.91 187 PHE A C 1
ATOM 1449 O O . PHE A 1 187 ? 3.929 21.887 -1.028 1.00 12.90 187 PHE A O 1
ATOM 1457 N N . TYR A 1 188 ? 3.165 21.171 -3.017 1.00 13.07 188 TYR A N 1
ATOM 1458 C CA . TYR A 1 188 ? 4.502 20.823 -3.511 1.00 13.20 188 TYR A CA 1
ATOM 1459 C C . TYR A 1 188 ? 5.338 22.094 -3.700 1.00 12.57 188 TYR A C 1
ATOM 1460 O O . TYR A 1 188 ? 4.819 23.141 -4.079 1.00 12.45 188 TYR A O 1
ATOM 1469 N N . HIS A 1 189 ? 6.635 21.985 -3.445 1.00 11.88 189 HIS A N 1
ATOM 1470 C CA . HIS A 1 189 ? 7.544 23.123 -3.539 1.00 11.68 189 HIS A CA 1
ATOM 1471 C C . HIS A 1 189 ? 7.465 23.919 -4.841 1.00 11.71 189 HIS A C 1
ATOM 1472 O O . HIS A 1 189 ? 7.411 25.152 -4.820 1.00 11.62 189 HIS A O 1
ATOM 1479 N N . ALA A 1 190 ? 7.461 23.224 -5.973 1.00 11.34 190 ALA A N 1
ATOM 1480 C CA . ALA A 1 190 ? 7.444 23.919 -7.251 1.00 11.53 190 ALA A CA 1
ATOM 1481 C C . ALA A 1 190 ? 6.660 23.228 -8.354 1.00 12.06 190 ALA A C 1
ATOM 1482 O O . ALA A 1 190 ? 6.324 22.043 -8.266 1.00 12.23 190 ALA A O 1
ATOM 1484 N N . TRP A 1 191 ? 6.389 24.000 -9.403 1.00 12.34 191 TRP A N 1
ATOM 1485 C CA . TRP A 1 191 ? 5.645 23.539 -10.567 1.00 12.61 191 TRP A CA 1
ATOM 1486 C C . TRP A 1 191 ? 6.304 24.072 -11.834 1.00 12.68 191 TRP A C 1
ATOM 1487 O O . TRP A 1 191 ? 6.571 25.273 -11.946 1.00 12.48 191 TRP A O 1
ATOM 1498 N N . ASP A 1 192 ? 6.568 23.176 -12.780 1.00 12.47 192 ASP A N 1
ATOM 1499 C CA . ASP A 1 192 ? 7.185 23.555 -14.046 1.00 13.07 192 ASP A CA 1
ATOM 1500 C C . ASP A 1 192 ? 6.177 23.359 -15.170 1.00 13.36 192 ASP A C 1
ATOM 1501 O O . ASP A 1 192 ? 5.900 22.227 -15.574 1.00 13.41 192 ASP A O 1
ATOM 1506 N N . GLU A 1 193 ? 5.624 24.458 -15.678 1.00 13.57 193 GLU A N 1
ATOM 1507 C CA . GLU A 1 193 ? 4.640 24.356 -16.753 1.00 14.31 193 GLU A CA 1
ATOM 1508 C C . GLU A 1 193 ? 5.214 23.688 -18.000 1.00 14.55 193 GLU A C 1
ATOM 1509 O O . GLU A 1 193 ? 4.490 23.005 -18.724 1.00 14.99 193 GLU A O 1
ATOM 1515 N N . ALA A 1 194 ? 6.509 23.880 -18.247 1.00 15.08 194 ALA A N 1
ATOM 1516 C CA . ALA A 1 194 ? 7.159 23.303 -19.425 1.00 16.01 194 ALA A CA 1
ATOM 1517 C C . ALA A 1 194 ? 7.528 21.824 -19.280 1.00 16.80 194 ALA A C 1
ATOM 1518 O O . ALA A 1 194 ? 7.861 21.169 -20.270 1.00 16.15 194 ALA A O 1
ATOM 1520 N N . LYS A 1 195 ? 7.468 21.309 -18.053 1.00 17.39 195 LYS A N 1
ATOM 1521 C CA . LYS A 1 195 ? 7.816 19.915 -17.768 1.00 18.31 195 LYS A CA 1
ATOM 1522 C C . LYS A 1 195 ? 9.182 19.564 -18.362 1.00 18.23 195 LYS A C 1
ATOM 1523 O O . LYS A 1 195 ? 9.335 18.543 -19.034 1.00 18.40 195 LYS A O 1
ATOM 1529 N N . LYS A 1 196 ? 10.170 20.419 -18.112 1.00 17.47 196 LYS A N 1
ATOM 1530 C CA . LYS A 1 196 ? 11.517 20.200 -18.621 1.00 17.09 196 LYS A CA 1
ATOM 1531 C C . LYS A 1 196 ? 12.530 19.896 -17.521 1.00 16.44 196 LYS A C 1
ATOM 1532 O O . LYS A 1 196 ? 13.565 19.269 -17.776 1.00 16.23 196 LYS A O 1
ATOM 1538 N N . MET A 1 197 ? 12.240 20.337 -16.300 1.00 14.52 197 MET A N 1
ATOM 1539 C CA . MET A 1 197 ? 13.150 20.093 -15.188 1.00 14.11 197 MET A CA 1
ATOM 1540 C C . MET A 1 197 ? 13.076 18.629 -14.756 1.00 14.08 197 MET A C 1
ATOM 1541 O O . MET A 1 197 ? 12.011 18.011 -14.804 1.00 14.91 197 MET A O 1
ATOM 1546 N N . PRO A 1 198 ? 14.211 18.054 -14.330 1.00 14.52 198 PRO A N 1
ATOM 1547 C CA . PRO A 1 198 ? 14.226 16.649 -13.904 1.00 15.19 198 PRO A CA 1
ATOM 1548 C C . PRO A 1 198 ? 13.279 16.319 -12.744 1.00 15.33 198 PRO A C 1
ATOM 1549 O O . PRO A 1 198 ? 12.828 15.179 -12.599 1.00 15.84 198 PRO A O 1
ATOM 1553 N N . TRP A 1 199 ? 12.970 17.323 -11.929 1.00 15.44 199 TRP A N 1
ATOM 1554 C CA . TRP A 1 199 ? 12.082 17.126 -10.791 1.00 14.44 199 TRP A CA 1
ATOM 1555 C C . TRP A 1 199 ? 10.599 17.285 -11.132 1.00 14.73 199 TRP A C 1
ATOM 1556 O O . TRP A 1 199 ? 9.738 17.006 -10.300 1.00 14.82 199 TRP A O 1
ATOM 1567 N N . ALA A 1 200 ? 10.294 17.716 -12.351 1.00 14.51 200 ALA A N 1
ATOM 1568 C CA . ALA A 1 200 ? 8.900 17.919 -12.742 1.00 15.73 200 ALA A CA 1
ATOM 1569 C C . ALA A 1 200 ? 8.148 16.629 -13.055 1.00 16.62 200 ALA A C 1
ATOM 1570 O O . ALA A 1 200 ? 8.528 15.875 -13.950 1.00 16.24 200 ALA A O 1
ATOM 1572 N N . ASN A 1 201 ? 7.076 16.386 -12.306 1.00 17.60 201 ASN A N 1
ATOM 1573 C CA . ASN A 1 201 ? 6.244 15.207 -12.505 1.00 19.70 201 ASN A CA 1
ATOM 1574 C C . ASN A 1 201 ? 5.744 15.252 -13.953 1.00 20.85 201 ASN A C 1
ATOM 1575 O O . ASN A 1 201 ? 5.226 16.275 -14.408 1.00 20.03 201 ASN A O 1
ATOM 1580 N N . GLU A 1 202 ? 5.911 14.152 -14.682 1.00 23.08 202 GLU A N 1
ATOM 1581 C CA . GLU A 1 202 ? 5.500 14.109 -16.086 1.00 25.95 202 GLU A CA 1
ATOM 1582 C C . GLU A 1 202 ? 4.015 14.362 -16.333 1.00 25.99 202 GLU A C 1
ATOM 1583 O O . GLU A 1 202 ? 3.619 14.730 -17.442 1.00 26.07 202 GLU A O 1
ATOM 1589 N N . GLU A 1 203 ? 3.193 14.183 -15.304 1.00 26.19 203 GLU A N 1
ATOM 1590 C CA . GLU A 1 203 ? 1.761 14.404 -15.451 1.00 26.17 203 GLU A CA 1
ATOM 1591 C C . GLU A 1 203 ? 1.283 15.738 -14.872 1.00 24.26 203 GLU A C 1
ATOM 1592 O O . GLU A 1 203 ? 0.494 16.441 -15.500 1.00 23.69 203 GLU A O 1
ATOM 1598 N N . THR A 1 204 ? 1.771 16.091 -13.686 1.00 21.78 204 THR A N 1
ATOM 1599 C CA . THR A 1 204 ? 1.355 17.329 -13.026 1.00 20.07 204 THR A CA 1
ATOM 1600 C C . THR A 1 204 ? 2.337 18.482 -13.165 1.00 19.18 204 THR A C 1
ATOM 1601 O O . THR A 1 204 ? 1.950 19.646 -13.038 1.00 18.59 204 THR A O 1
ATOM 1605 N N . GLY A 1 205 ? 3.605 18.155 -13.401 1.00 17.86 205 GLY A N 1
ATOM 1606 C CA . GLY A 1 205 ? 4.628 19.177 -13.533 1.00 16.28 205 GLY A CA 1
ATOM 1607 C C . GLY A 1 205 ? 5.189 19.628 -12.192 1.00 15.65 205 GLY A C 1
ATOM 1608 O O . GLY A 1 205 ? 6.087 20.473 -12.143 1.00 15.10 205 GLY A O 1
ATOM 1609 N N . CYS A 1 206 ? 4.665 19.063 -11.102 1.00 14.99 206 CYS A N 1
ATOM 1610 C CA . CYS A 1 206 ? 5.103 19.415 -9.749 1.00 14.32 206 CYS A CA 1
ATOM 1611 C C . CYS A 1 206 ? 6.357 18.698 -9.292 1.00 13.78 206 CYS A C 1
ATOM 1612 O O . CYS A 1 206 ? 6.666 17.605 -9.777 1.00 12.95 206 CYS A O 1
ATOM 1615 N N . SER A 1 207 ? 7.061 19.316 -8.341 1.00 12.44 207 SER A N 1
ATOM 1616 C CA . SER A 1 207 ? 8.242 18.709 -7.743 1.00 12.49 207 SER A CA 1
ATOM 1617 C C . SER A 1 207 ? 7.649 17.612 -6.844 1.00 13.24 207 SER A C 1
ATOM 1618 O O . SER A 1 207 ? 6.471 17.663 -6.491 1.00 12.46 207 SER A O 1
ATOM 1621 N N . PRO A 1 208 ? 8.459 16.622 -6.441 1.00 14.73 208 PRO A N 1
ATOM 1622 C CA . PRO A 1 208 ? 7.980 15.510 -5.603 1.00 15.06 208 PRO A CA 1
ATOM 1623 C C . PRO A 1 208 ? 7.759 15.620 -4.094 1.00 15.25 208 PRO A C 1
ATOM 1624 O O . PRO A 1 208 ? 7.046 14.788 -3.529 1.00 15.44 208 PRO A O 1
ATOM 1628 N N . GLU A 1 209 ? 8.345 16.614 -3.433 1.00 14.88 209 GLU A N 1
ATOM 1629 C CA . GLU A 1 209 ? 8.216 16.686 -1.983 1.00 14.17 209 GLU A CA 1
ATOM 1630 C C . GLU A 1 209 ? 7.587 17.934 -1.380 1.00 14.46 209 GLU A C 1
ATOM 1631 O O . GLU A 1 209 ? 7.488 18.981 -2.023 1.00 13.28 209 GLU A O 1
ATOM 1637 N N . PHE A 1 210 ? 7.164 17.794 -0.123 1.00 13.94 210 PHE A N 1
ATOM 1638 C CA . PHE A 1 210 ? 6.590 18.892 0.648 1.00 13.79 210 PHE A CA 1
ATOM 1639 C C . PHE A 1 210 ? 7.738 19.379 1.530 1.00 13.56 210 PHE A C 1
ATOM 1640 O O . PHE A 1 210 ? 8.013 18.798 2.581 1.00 13.33 210 PHE A O 1
ATOM 1648 N N . TRP A 1 211 ? 8.418 20.431 1.083 1.00 13.61 211 TRP A N 1
ATOM 1649 C CA . TRP A 1 211 ? 9.553 20.996 1.809 1.00 14.74 211 TRP A CA 1
ATOM 1650 C C . TRP A 1 211 ? 9.079 22.127 2.740 1.00 13.90 211 TRP A C 1
ATOM 1651 O O . TRP A 1 211 ? 8.572 23.164 2.307 1.00 13.52 211 TRP A O 1
ATOM 1662 N N . ALA A 1 212 ? 9.234 21.874 4.035 1.00 13.06 212 ALA A N 1
ATOM 1663 C CA . ALA A 1 212 ? 8.781 22.762 5.100 1.00 12.62 212 ALA A CA 1
ATOM 1664 C C . ALA A 1 212 ? 8.808 24.274 4.908 1.00 12.39 212 ALA A C 1
ATOM 1665 O O . ALA A 1 212 ? 7.755 24.912 4.930 1.00 11.85 212 ALA A O 1
ATOM 1667 N N . ARG A 1 213 ? 9.988 24.860 4.738 1.00 12.22 213 ARG A N 1
ATOM 1668 C CA . ARG A 1 213 ? 10.063 26.312 4.603 1.00 11.54 213 ARG A CA 1
ATOM 1669 C C . ARG A 1 213 ? 9.204 26.900 3.487 1.00 11.67 213 ARG A C 1
ATOM 1670 O O . ARG A 1 213 ? 8.568 27.942 3.677 1.00 11.36 213 ARG A O 1
ATOM 1678 N N . SER A 1 214 ? 9.176 26.246 2.329 1.00 11.73 214 SER A N 1
ATOM 1679 C CA . SER A 1 214 ? 8.389 26.772 1.215 1.00 11.86 214 SER A CA 1
ATOM 1680 C C . SER A 1 214 ? 6.919 26.907 1.588 1.00 12.31 214 SER A C 1
ATOM 1681 O O . SER A 1 214 ? 6.285 27.915 1.267 1.00 11.64 214 SER A O 1
ATOM 1684 N N . ILE A 1 215 ? 6.379 25.894 2.267 1.00 12.05 215 ILE A N 1
ATOM 1685 C CA . ILE A 1 215 ? 4.980 25.928 2.692 1.00 11.54 215 ILE A CA 1
ATOM 1686 C C . ILE A 1 215 ? 4.827 27.002 3.762 1.00 11.34 215 ILE A C 1
ATOM 1687 O O . ILE A 1 215 ? 3.785 27.658 3.851 1.00 11.67 215 ILE A O 1
ATOM 1692 N N . GLY A 1 216 ? 5.880 27.186 4.558 1.00 10.57 216 GLY A N 1
ATOM 1693 C CA . GLY A 1 216 ? 5.876 28.202 5.600 1.00 10.94 216 GLY A CA 1
ATOM 1694 C C . GLY A 1 216 ? 5.740 29.607 5.031 1.00 10.88 216 GLY A C 1
ATOM 1695 O O . GLY A 1 216 ? 4.995 30.430 5.571 1.00 11.00 216 GLY A O 1
ATOM 1696 N N . TRP A 1 217 ? 6.465 29.898 3.949 1.00 10.59 217 TRP A N 1
ATOM 1697 C CA . TRP A 1 217 ? 6.381 31.215 3.309 1.00 10.29 217 TRP A CA 1
ATOM 1698 C C . TRP A 1 217 ? 4.947 31.432 2.804 1.00 10.60 217 TRP A C 1
ATOM 1699 O O . TRP A 1 217 ? 4.412 32.545 2.863 1.00 10.50 217 TRP A O 1
ATOM 1710 N N . TYR A 1 218 ? 4.333 30.362 2.302 1.00 10.57 218 TYR A N 1
ATOM 1711 C CA . TYR A 1 218 ? 2.974 30.435 1.778 1.00 10.71 218 TYR A CA 1
ATOM 1712 C C . TYR A 1 218 ? 1.989 30.833 2.875 1.00 11.07 218 TYR A C 1
ATOM 1713 O O . TYR A 1 218 ? 1.219 31.778 2.702 1.00 11.17 218 TYR A O 1
ATOM 1722 N N . VAL A 1 219 ? 2.006 30.124 4.003 1.00 11.05 219 VAL A N 1
ATOM 1723 C CA . VAL A 1 219 ? 1.079 30.466 5.081 1.00 11.27 219 VAL A CA 1
ATOM 1724 C C . VAL A 1 219 ? 1.375 31.820 5.738 1.00 11.26 219 VAL A C 1
ATOM 1725 O O . VAL A 1 219 ? 0.442 32.518 6.145 1.00 11.52 219 VAL A O 1
ATOM 1729 N N . MET A 1 220 ? 2.647 32.206 5.846 1.00 10.31 220 MET A N 1
ATOM 1730 C CA . MET A 1 220 ? 2.967 33.516 6.415 1.00 10.40 220 MET A CA 1
ATOM 1731 C C . MET A 1 220 ? 2.311 34.567 5.518 1.00 10.77 220 MET A C 1
ATOM 1732 O O . MET A 1 220 ? 1.685 35.509 6.003 1.00 11.00 220 MET A O 1
ATOM 1737 N N . SER A 1 221 ? 2.459 34.392 4.205 1.00 10.85 221 SER A N 1
ATOM 1738 C CA . SER A 1 221 ? 1.890 35.321 3.231 1.00 11.03 221 SER A CA 1
ATOM 1739 C C . SER A 1 221 ? 0.379 35.471 3.382 1.00 11.48 221 SER A C 1
ATOM 1740 O O . SER A 1 221 ? -0.118 36.586 3.513 1.00 11.62 221 SER A O 1
ATOM 1743 N N . LEU A 1 222 ? -0.354 34.362 3.357 1.00 11.74 222 LEU A N 1
ATOM 1744 C CA . LEU A 1 222 ? -1.811 34.430 3.505 1.00 11.82 222 LEU A CA 1
ATOM 1745 C C . LEU A 1 222 ? -2.198 35.128 4.810 1.00 12.32 222 LEU A C 1
ATOM 1746 O O . LEU A 1 222 ? -3.087 35.980 4.823 1.00 12.06 222 LEU A O 1
ATOM 1751 N N . ALA A 1 223 ? -1.519 34.774 5.900 1.00 12.30 223 ALA A N 1
ATOM 1752 C CA . ALA A 1 223 ? -1.811 35.352 7.209 1.00 12.75 223 ALA A CA 1
ATOM 1753 C C . ALA A 1 223 ? -1.609 36.864 7.259 1.00 13.81 223 ALA A C 1
ATOM 1754 O O . ALA A 1 223 ? -2.325 37.570 7.987 1.00 14.23 223 ALA A O 1
ATOM 1756 N N . ASP A 1 224 ? -0.639 37.359 6.491 1.00 12.60 224 ASP A N 1
ATOM 1757 C CA . ASP A 1 224 ? -0.340 38.789 6.457 1.00 12.46 224 ASP A CA 1
ATOM 1758 C C . ASP A 1 224 ? -1.110 39.569 5.403 1.00 12.19 224 ASP A C 1
ATOM 1759 O O . ASP A 1 224 ? -1.422 40.736 5.602 1.00 12.91 224 ASP A O 1
ATOM 1764 N N . MET A 1 225 ? -1.410 38.933 4.278 1.00 12.07 225 MET A N 1
ATOM 1765 C CA . MET A 1 225 ? -2.066 39.629 3.173 1.00 11.95 225 MET A CA 1
ATOM 1766 C C . MET A 1 225 ? -3.568 39.891 3.272 1.00 12.91 225 MET A C 1
ATOM 1767 O O . MET A 1 225 ? -4.072 40.825 2.639 1.00 13.66 225 MET A O 1
ATOM 1772 N N . ILE A 1 226 ? -4.287 39.083 4.047 1.00 13.05 226 ILE A N 1
ATOM 1773 C CA . ILE A 1 226 ? -5.734 39.262 4.169 1.00 12.92 226 ILE A CA 1
ATOM 1774 C C . ILE A 1 226 ? -6.122 40.678 4.605 1.00 13.48 226 ILE A C 1
ATOM 1775 O O . ILE A 1 226 ? -7.014 41.296 4.020 1.00 13.47 226 ILE A O 1
ATOM 1780 N N . GLU A 1 227 ? -5.434 41.197 5.615 1.00 13.49 227 GLU A N 1
ATOM 1781 C CA . GLU A 1 227 ? -5.734 42.527 6.143 1.00 15.29 227 GLU A CA 1
ATOM 1782 C C . GLU A 1 227 ? -5.391 43.693 5.210 1.00 15.21 227 GLU A C 1
ATOM 1783 O O . GLU A 1 227 ? -5.844 44.819 5.434 1.00 15.22 227 GLU A O 1
ATOM 1789 N N . GLU A 1 228 ? -4.596 43.427 4.174 1.00 15.16 228 GLU A N 1
ATOM 1790 C CA . GLU A 1 228 ? -4.193 44.464 3.218 1.00 15.90 228 GLU A CA 1
ATOM 1791 C C . GLU A 1 228 ? -5.229 44.648 2.110 1.00 16.32 228 GLU A C 1
ATOM 1792 O O . GLU A 1 228 ? -5.216 45.646 1.390 1.00 17.02 228 GLU A O 1
ATOM 1798 N N . LEU A 1 229 ? -6.115 43.672 1.964 1.00 16.87 229 LEU A N 1
ATOM 1799 C CA . LEU A 1 229 ? -7.149 43.732 0.939 1.00 17.78 229 LEU A CA 1
ATOM 1800 C C . LEU A 1 229 ? -8.221 44.765 1.267 1.00 18.29 229 LEU A C 1
ATOM 1801 O O . LEU A 1 229 ? -8.419 45.133 2.424 1.00 18.27 229 LEU A O 1
ATOM 1806 N N . PRO A 1 230 ? -8.923 45.257 0.239 1.00 19.09 230 PRO A N 1
ATOM 1807 C CA . PRO A 1 230 ? -9.973 46.241 0.508 1.00 19.69 230 PRO A CA 1
ATOM 1808 C C . PRO A 1 230 ? -11.037 45.529 1.340 1.00 20.61 230 PRO A C 1
ATOM 1809 O O . PRO A 1 230 ? -11.101 44.298 1.347 1.00 18.95 230 PRO A O 1
ATOM 1813 N N . LYS A 1 231 ? -11.865 46.283 2.049 1.00 22.69 231 LYS A N 1
ATOM 1814 C CA . LYS A 1 231 ? -12.925 45.654 2.827 1.00 25.16 231 LYS A CA 1
ATOM 1815 C C . LYS A 1 231 ? -13.877 45.022 1.808 1.00 24.85 231 LYS A C 1
ATOM 1816 O O . LYS A 1 231 ? -14.082 45.565 0.720 1.00 25.62 231 LYS A O 1
ATOM 1822 N N . LYS A 1 232 ? -14.431 43.864 2.145 1.00 24.72 232 LYS A N 1
ATOM 1823 C CA . LYS A 1 232 ? -15.362 43.165 1.257 1.00 24.26 232 LYS A CA 1
ATOM 1824 C C . LYS A 1 232 ? -14.724 42.470 0.050 1.00 23.40 232 LYS A C 1
ATOM 1825 O O . LYS A 1 232 ? -15.428 41.831 -0.736 1.00 22.89 232 LYS A O 1
ATOM 1831 N N . HIS A 1 233 ? -13.405 42.586 -0.106 1.00 21.86 233 HIS A N 1
ATOM 1832 C CA . HIS A 1 233 ? -12.727 41.944 -1.232 1.00 20.14 233 HIS A CA 1
ATOM 1833 C C . HIS A 1 233 ? -12.997 40.436 -1.193 1.00 20.28 233 HIS A C 1
ATOM 1834 O O . HIS A 1 233 ? -12.987 39.827 -0.125 1.00 19.90 233 HIS A O 1
ATOM 1841 N N . PRO A 1 234 ? -13.248 39.815 -2.360 1.00 20.27 234 PRO A N 1
ATOM 1842 C CA . PRO A 1 234 ? -13.527 38.376 -2.462 1.00 20.69 234 PRO A CA 1
ATOM 1843 C C . PRO A 1 234 ? -12.494 37.481 -1.787 1.00 21.38 234 PRO A C 1
ATOM 1844 O O . PRO A 1 234 ? -12.833 36.451 -1.193 1.00 21.71 234 PRO A O 1
ATOM 1848 N N . ASN A 1 235 ? -11.227 37.868 -1.875 1.00 21.19 235 ASN A N 1
ATOM 1849 C CA . ASN A 1 235 ? -10.180 37.042 -1.298 1.00 21.63 235 ASN A CA 1
ATOM 1850 C C . ASN A 1 235 ? -10.009 37.076 0.198 1.00 21.64 235 ASN A C 1
ATOM 1851 O O . ASN A 1 235 ? -9.201 36.327 0.747 1.00 22.39 235 ASN A O 1
ATOM 1856 N N . ARG A 1 236 ? -10.760 37.934 0.874 1.00 21.07 236 ARG A N 1
ATOM 1857 C CA . ARG A 1 236 ? -10.674 37.952 2.321 1.00 21.34 236 ARG A CA 1
ATOM 1858 C C . ARG A 1 236 ? -11.227 36.605 2.788 1.00 22.05 236 ARG A C 1
ATOM 1859 O O . ARG A 1 236 ? -10.724 36.003 3.736 1.00 22.69 236 ARG A O 1
ATOM 1867 N N . HIS A 1 237 ? -12.253 36.119 2.099 1.00 21.82 237 HIS A N 1
ATOM 1868 C CA . HIS A 1 237 ? -12.847 34.841 2.459 1.00 22.43 237 HIS A CA 1
ATOM 1869 C C . HIS A 1 237 ? -12.039 33.680 1.879 1.00 20.93 237 HIS A C 1
ATOM 1870 O O . HIS A 1 237 ? -11.795 32.682 2.560 1.00 20.59 237 HIS A O 1
ATOM 1877 N N . VAL A 1 238 ? -11.616 33.818 0.625 1.00 18.76 238 VAL A N 1
ATOM 1878 C CA . VAL A 1 238 ? -10.837 32.774 -0.037 1.00 17.20 238 VAL A CA 1
ATOM 1879 C C . VAL A 1 238 ? -9.519 32.492 0.693 1.00 16.85 238 VAL A C 1
ATOM 1880 O O . VAL A 1 238 ? -9.176 31.333 0.953 1.00 16.62 238 VAL A O 1
ATOM 1884 N N . TRP A 1 239 ? -8.778 33.544 1.028 1.00 15.90 239 TRP A N 1
ATOM 1885 C CA . TRP A 1 239 ? -7.507 33.345 1.710 1.00 15.67 239 TRP A CA 1
ATOM 1886 C C . TRP A 1 239 ? -7.669 32.869 3.149 1.00 16.04 239 TRP A C 1
ATOM 1887 O O . TRP A 1 239 ? -6.813 32.147 3.669 1.00 16.16 239 TRP A O 1
ATOM 1898 N N . LYS A 1 240 ? -8.763 33.257 3.799 1.00 16.01 240 LYS A N 1
ATOM 1899 C CA . LYS A 1 240 ? -8.992 32.808 5.170 1.00 16.80 240 LYS A CA 1
ATOM 1900 C C . LYS A 1 240 ? -9.252 31.298 5.156 1.00 16.43 240 LYS A C 1
ATOM 1901 O O . LYS A 1 240 ? -8.683 30.545 5.954 1.00 15.32 240 LYS A O 1
ATOM 1907 N N . ASN A 1 241 ? -10.099 30.862 4.231 1.00 15.99 241 ASN A N 1
ATOM 1908 C CA . ASN A 1 241 ? -10.434 29.450 4.116 1.00 17.51 241 ASN A CA 1
ATOM 1909 C C . ASN A 1 241 ? -9.217 28.616 3.707 1.00 16.50 241 ASN A C 1
ATOM 1910 O O . ASN A 1 241 ? -9.016 27.506 4.204 1.00 16.39 241 ASN A O 1
ATOM 1915 N N . THR A 1 242 ? -8.408 29.157 2.803 1.00 15.32 242 THR A N 1
ATOM 1916 C CA . THR A 1 242 ? -7.216 28.461 2.333 1.00 14.48 242 THR A CA 1
ATOM 1917 C C . THR A 1 242 ? -6.241 28.278 3.494 1.00 13.70 242 THR A C 1
ATOM 1918 O O . THR A 1 242 ? -5.678 27.199 3.683 1.00 13.56 242 THR A O 1
ATOM 1922 N N . LEU A 1 243 ? -6.054 29.335 4.276 1.00 13.67 243 LEU A N 1
ATOM 1923 C CA . LEU A 1 243 ? -5.155 29.293 5.424 1.00 13.81 243 LEU A CA 1
ATOM 1924 C C . LEU A 1 243 ? -5.636 28.258 6.444 1.00 14.62 243 LEU A C 1
ATOM 1925 O O . LEU A 1 243 ? -4.846 27.464 6.958 1.00 14.13 243 LEU A O 1
ATOM 1930 N N . GLN A 1 244 ? -6.935 28.271 6.739 1.00 14.76 244 GLN A N 1
ATOM 1931 C CA . GLN A 1 244 ? -7.504 27.329 7.701 1.00 14.48 244 GLN A CA 1
ATOM 1932 C C . GLN A 1 244 ? -7.220 25.888 7.289 1.00 14.39 244 GLN A C 1
ATOM 1933 O O . GLN A 1 244 ? -6.839 25.063 8.122 1.00 13.89 244 GLN A O 1
ATOM 1939 N N . ASP A 1 245 ? -7.406 25.587 6.005 1.00 13.85 245 ASP A N 1
ATOM 1940 C CA . ASP A 1 245 ? -7.160 24.238 5.502 1.00 15.24 245 ASP A CA 1
ATOM 1941 C C . ASP A 1 245 ? -5.675 23.864 5.512 1.00 14.84 245 ASP A C 1
ATOM 1942 O O . ASP A 1 245 ? -5.317 22.742 5.880 1.00 14.80 245 ASP A O 1
ATOM 1947 N N . MET A 1 246 ? -4.815 24.798 5.111 1.00 14.04 246 MET A N 1
ATOM 1948 C CA . MET A 1 246 ? -3.376 24.541 5.088 1.00 13.51 246 MET A CA 1
ATOM 1949 C C . MET A 1 246 ? -2.857 24.299 6.509 1.00 13.50 246 MET A C 1
ATOM 1950 O O . MET A 1 246 ? -2.070 23.377 6.746 1.00 13.50 246 MET A O 1
ATOM 1955 N N . ILE A 1 247 ? -3.305 25.124 7.453 1.00 13.59 247 ILE A N 1
ATOM 1956 C CA . ILE A 1 247 ? -2.882 24.987 8.840 1.00 13.55 247 ILE A CA 1
ATOM 1957 C C . ILE A 1 247 ? -3.344 23.640 9.405 1.00 14.84 247 ILE A C 1
ATOM 1958 O O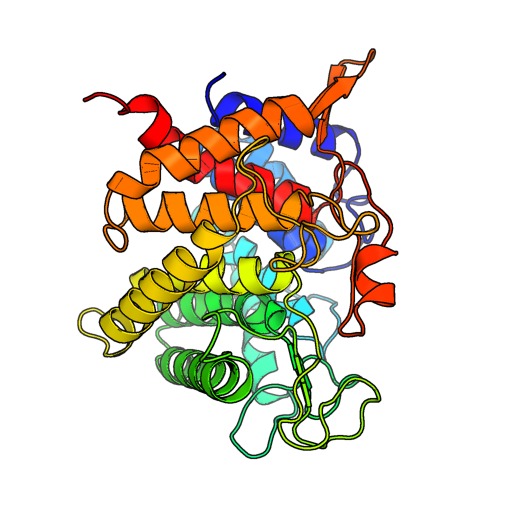 . ILE A 1 247 ? -2.588 22.957 10.101 1.00 14.25 247 ILE A O 1
ATOM 1963 N N . LYS A 1 248 ? -4.576 23.245 9.101 1.00 15.12 248 LYS A N 1
ATOM 1964 C CA . LYS A 1 248 ? -5.070 21.961 9.589 1.00 16.09 248 LYS A CA 1
ATOM 1965 C C . LYS A 1 248 ? -4.171 20.842 9.058 1.00 15.94 248 LYS A C 1
ATOM 1966 O O . LYS A 1 248 ? -3.795 19.931 9.795 1.00 14.92 248 LYS A O 1
ATOM 1972 N N . SER A 1 249 ? -3.834 20.926 7.773 1.00 16.04 249 SER A N 1
ATOM 1973 C CA . SER A 1 249 ? -2.983 19.935 7.121 1.00 16.59 249 SER A CA 1
ATOM 1974 C C . SER A 1 249 ? -1.597 19.891 7.749 1.00 16.62 249 SER A C 1
ATOM 1975 O O . SER A 1 249 ? -1.070 18.820 8.048 1.00 16.46 249 SER A O 1
ATOM 1978 N N . ILE A 1 250 ? -1.009 21.066 7.942 1.00 16.58 250 ILE A N 1
ATOM 1979 C CA . ILE A 1 250 ? 0.318 21.177 8.530 1.00 16.06 250 ILE A CA 1
ATOM 1980 C C . ILE A 1 250 ? 0.383 20.628 9.954 1.00 16.11 250 ILE A C 1
ATOM 1981 O O . ILE A 1 250 ? 1.317 19.903 10.307 1.00 15.76 250 ILE A O 1
ATOM 1986 N N . CYS A 1 251 ? -0.607 20.974 10.774 1.00 16.29 251 CYS A N 1
ATOM 1987 C CA . CYS A 1 251 ? -0.620 20.528 12.164 1.00 17.31 251 CYS A CA 1
ATOM 1988 C C . CYS A 1 251 ? -0.740 19.023 12.353 1.00 17.56 251 CYS A C 1
ATOM 1989 O O . CYS A 1 251 ? -0.322 18.489 13.379 1.00 17.73 251 CYS A O 1
ATOM 1992 N N . ARG A 1 252 ? -1.294 18.336 11.364 1.00 18.49 252 ARG A N 1
ATOM 1993 C CA . ARG A 1 252 ? -1.417 16.892 11.455 1.00 20.09 252 ARG A CA 1
ATOM 1994 C C . ARG A 1 252 ? -0.018 16.259 11.485 1.00 19.41 252 ARG A C 1
ATOM 1995 O O . ARG A 1 252 ? 0.154 15.133 11.962 1.00 19.17 252 ARG A O 1
ATOM 2003 N N . TYR A 1 253 ? 0.979 16.996 10.994 1.00 17.86 253 TYR A N 1
ATOM 2004 C CA . TYR A 1 253 ? 2.352 16.498 10.942 1.00 17.39 253 TYR A CA 1
ATOM 2005 C C . TYR A 1 253 ? 3.288 17.032 12.009 1.00 16.94 253 TYR A C 1
ATOM 2006 O O . TYR A 1 253 ? 4.491 16.784 11.957 1.00 16.90 253 TYR A O 1
ATOM 2015 N N . GLN A 1 254 ? 2.752 17.765 12.973 1.00 16.80 254 GLN A N 1
ATOM 2016 C CA . GLN A 1 254 ? 3.589 18.287 14.046 1.00 17.48 254 GLN A CA 1
ATOM 2017 C C . GLN A 1 254 ? 4.179 17.111 14.827 1.00 18.43 254 GLN A C 1
ATOM 2018 O O . GLN A 1 254 ? 3.486 16.131 15.104 1.00 17.96 254 GLN A O 1
ATOM 2024 N N . ASP A 1 255 ? 5.457 17.204 15.180 1.00 19.36 255 ASP A N 1
ATOM 2025 C CA . ASP A 1 255 ? 6.111 16.130 15.924 1.00 21.22 255 ASP A CA 1
ATOM 2026 C C . ASP A 1 255 ? 5.554 16.058 17.346 1.00 22.23 255 ASP A C 1
ATOM 2027 O O . ASP A 1 255 ? 5.650 17.017 18.114 1.00 21.90 255 ASP A O 1
ATOM 2032 N N . LYS A 1 256 ? 4.966 14.917 17.688 1.00 24.18 256 LYS A N 1
ATOM 2033 C CA . LYS A 1 256 ? 4.378 14.723 19.009 1.00 25.95 256 LYS A CA 1
ATOM 2034 C C . LYS A 1 256 ? 5.381 14.954 20.136 1.00 25.55 256 LYS A C 1
ATOM 2035 O O . LYS A 1 256 ? 5.053 15.550 21.159 1.00 25.46 256 LYS A O 1
ATOM 2041 N N . GLU A 1 257 ? 6.606 14.485 19.932 1.00 25.42 257 GLU A N 1
ATOM 2042 C CA . GLU A 1 257 ? 7.660 14.603 20.930 1.00 25.31 257 GLU A CA 1
ATOM 2043 C C . GLU A 1 257 ? 8.265 15.994 21.111 1.00 23.56 257 GLU A C 1
ATOM 2044 O O . GLU A 1 257 ? 8.414 16.463 22.238 1.00 23.56 257 GLU A O 1
ATOM 2050 N N . THR A 1 258 ? 8.618 16.655 20.015 1.00 21.20 258 THR A N 1
ATOM 2051 C CA . THR A 1 258 ? 9.230 17.977 20.107 1.00 19.54 258 THR A CA 1
ATOM 2052 C C . THR A 1 258 ? 8.288 19.145 19.830 1.00 18.24 258 THR A C 1
ATOM 2053 O O . THR A 1 258 ? 8.550 20.270 20.262 1.00 18.68 258 THR A O 1
ATOM 2057 N N . GLY A 1 259 ? 7.204 18.885 19.107 1.00 17.26 259 GLY A N 1
ATOM 2058 C CA . GLY A 1 259 ? 6.276 19.950 18.770 1.00 16.46 259 GLY A CA 1
ATOM 2059 C C . GLY A 1 259 ? 6.732 20.700 17.523 1.00 16.58 259 GLY A C 1
ATOM 2060 O O . GLY A 1 259 ? 6.107 21.680 17.113 1.00 16.09 259 GLY A O 1
ATOM 2061 N N . LEU A 1 260 ? 7.818 20.234 16.910 1.00 15.93 260 LEU A N 1
ATOM 2062 C CA . LEU A 1 260 ? 8.355 20.875 15.709 1.00 15.65 260 LEU A CA 1
ATOM 2063 C C . LEU A 1 260 ? 7.987 20.123 14.422 1.00 15.19 260 LEU A C 1
ATOM 2064 O O . LEU A 1 260 ? 7.297 19.101 14.461 1.00 15.29 260 LEU A O 1
ATOM 2069 N N . TRP A 1 261 ? 8.442 20.642 13.281 1.00 14.85 261 TRP A N 1
ATOM 2070 C CA . TRP A 1 261 ? 8.152 20.033 11.982 1.00 14.46 261 TRP A CA 1
ATOM 2071 C C . TRP A 1 261 ? 9.427 19.617 11.234 1.00 14.50 261 TRP A C 1
ATOM 2072 O O . TRP A 1 261 ? 10.490 20.203 11.429 1.00 15.07 261 TRP A O 1
ATOM 2083 N N . TYR A 1 262 ? 9.298 18.599 10.384 1.00 14.76 262 TYR A N 1
ATOM 2084 C CA . TYR A 1 262 ? 10.415 18.045 9.610 1.00 14.79 262 TYR A CA 1
ATOM 2085 C C . TYR A 1 262 ? 10.719 18.743 8.285 1.00 15.01 262 TYR A C 1
ATOM 2086 O O . TYR A 1 262 ? 9.818 19.287 7.637 1.00 14.28 262 TYR A O 1
ATOM 2095 N N . GLN A 1 263 ? 11.996 18.703 7.893 1.00 14.54 263 GLN A N 1
ATOM 2096 C CA . GLN A 1 263 ? 12.471 19.274 6.626 1.00 14.57 263 GLN A CA 1
ATOM 2097 C C . GLN A 1 263 ? 11.491 18.865 5.522 1.00 14.73 263 GLN A C 1
ATOM 2098 O O . GLN A 1 263 ? 11.055 19.694 4.721 1.00 14.27 263 GLN A O 1
ATOM 2104 N N . ILE A 1 264 ? 11.179 17.572 5.468 1.00 14.63 264 ILE A N 1
ATOM 2105 C CA . ILE A 1 264 ? 10.191 17.056 4.529 1.00 15.00 264 ILE A CA 1
ATOM 2106 C C . ILE A 1 264 ? 9.027 16.739 5.461 1.00 15.64 264 ILE A C 1
ATOM 2107 O O . ILE A 1 264 ? 9.038 15.750 6.204 1.00 15.80 264 ILE A O 1
ATOM 2112 N N . VAL A 1 265 ? 8.036 17.619 5.416 1.00 15.26 265 VAL A N 1
ATOM 2113 C CA . VAL A 1 265 ? 6.864 17.574 6.280 1.00 15.27 265 VAL A CA 1
ATOM 2114 C C . VAL A 1 265 ? 6.144 16.264 6.591 1.00 15.69 265 VAL A C 1
ATOM 2115 O O . VAL A 1 265 ? 5.892 15.969 7.759 1.00 16.05 265 VAL A O 1
ATOM 2119 N N . ASP A 1 266 ? 5.820 15.485 5.565 1.00 16.27 266 ASP A N 1
ATOM 2120 C CA . ASP A 1 266 ? 5.065 14.242 5.748 1.00 17.23 266 ASP A CA 1
ATOM 2121 C C . ASP A 1 266 ? 5.856 12.943 5.923 1.00 18.25 266 ASP A C 1
ATOM 2122 O O . ASP A 1 266 ? 5.264 11.862 5.957 1.00 18.41 266 ASP A O 1
ATOM 2127 N N . LYS A 1 267 ? 7.175 13.036 6.061 1.00 18.47 267 LYS A N 1
ATOM 2128 C CA . LYS A 1 267 ? 7.991 11.832 6.191 1.00 19.49 267 LYS A CA 1
ATOM 2129 C C . LYS A 1 267 ? 8.884 11.802 7.429 1.00 20.14 267 LYS A C 1
ATOM 2130 O O . LYS A 1 267 ? 10.046 11.387 7.363 1.00 19.50 267 LYS A O 1
ATOM 2136 N N . GLY A 1 268 ? 8.322 12.220 8.561 1.00 20.53 268 GLY A N 1
ATOM 2137 C CA . GLY A 1 268 ? 9.070 12.250 9.807 1.00 22.55 268 GLY A CA 1
ATOM 2138 C C . GLY A 1 268 ? 9.576 10.912 10.327 1.00 23.96 268 GLY A C 1
ATOM 2139 O O . GLY A 1 268 ? 10.422 10.883 11.220 1.00 23.37 268 GLY A O 1
ATOM 2140 N N . ASP A 1 269 ? 9.069 9.808 9.782 1.00 25.76 269 ASP A N 1
ATOM 2141 C CA . ASP A 1 269 ? 9.493 8.475 10.215 1.00 28.20 269 ASP A CA 1
ATOM 2142 C C . ASP A 1 269 ? 10.816 8.043 9.591 1.00 28.47 269 ASP A C 1
ATOM 2143 O O . ASP A 1 269 ? 11.469 7.121 10.085 1.00 28.81 269 ASP A O 1
ATOM 2148 N N . ARG A 1 270 ? 11.212 8.700 8.507 1.00 28.17 270 ARG A N 1
ATOM 2149 C CA . ARG A 1 270 ? 12.466 8.354 7.850 1.00 28.34 270 ARG A CA 1
ATOM 2150 C C . ARG A 1 270 ? 13.642 8.837 8.680 1.00 27.45 270 ARG A C 1
ATOM 2151 O O . ARG A 1 270 ? 13.695 9.998 9.082 1.00 26.78 270 ARG A O 1
ATOM 2159 N N . SER A 1 271 ? 14.590 7.939 8.925 1.00 26.73 271 SER A N 1
ATOM 2160 C CA . SER A 1 271 ? 15.754 8.259 9.737 1.00 25.93 271 SER A CA 1
ATOM 2161 C C . SER A 1 271 ? 16.670 9.341 9.166 1.00 25.03 271 SER A C 1
ATOM 2162 O O . SER A 1 271 ? 17.434 9.952 9.912 1.00 24.37 271 SER A O 1
ATOM 2165 N N . ASP A 1 272 ? 16.600 9.586 7.857 1.00 23.62 272 ASP A N 1
ATOM 2166 C CA . ASP A 1 272 ? 17.452 10.607 7.255 1.00 22.68 272 ASP A CA 1
ATOM 2167 C C . ASP A 1 272 ? 16.767 11.971 7.200 1.00 22.28 272 ASP A C 1
ATOM 2168 O O . ASP A 1 272 ? 17.331 12.941 6.689 1.00 22.11 272 ASP A O 1
ATOM 2173 N N . ASN A 1 273 ? 15.551 12.037 7.732 1.00 20.59 273 ASN A N 1
ATOM 2174 C CA . ASN A 1 273 ? 14.810 13.292 7.776 1.00 20.10 273 ASN A CA 1
ATOM 2175 C C . ASN A 1 273 ? 15.206 13.956 9.101 1.00 19.28 273 ASN A C 1
ATOM 2176 O O . ASN A 1 273 ? 15.857 13.335 9.937 1.00 19.56 273 ASN A O 1
ATOM 2181 N N . TRP A 1 274 ? 14.822 15.209 9.298 1.00 18.02 274 TRP A N 1
ATOM 2182 C CA . TRP A 1 274 ? 15.170 15.901 10.528 1.00 17.64 274 TRP A CA 1
ATOM 2183 C C . TRP A 1 274 ? 14.257 17.085 10.782 1.00 17.72 274 TRP A C 1
ATOM 2184 O O . TRP A 1 274 ? 13.635 17.605 9.855 1.00 17.65 274 TRP A O 1
ATOM 2195 N N . LEU A 1 275 ? 14.173 17.497 12.044 1.00 16.83 275 LEU A N 1
ATOM 2196 C CA . LEU A 1 275 ? 13.345 18.636 12.435 1.00 16.96 275 LEU A CA 1
ATOM 2197 C C . LEU A 1 275 ? 14.067 19.915 12.014 1.00 16.42 275 LEU A C 1
ATOM 2198 O O . LEU A 1 275 ? 15.222 20.135 12.387 1.00 16.42 275 LEU A O 1
ATOM 2203 N N . GLU A 1 276 ? 13.379 20.751 11.237 1.00 15.87 276 GLU A N 1
ATOM 2204 C CA . GLU A 1 276 ? 13.966 21.985 10.708 1.00 15.04 276 GLU A CA 1
ATOM 2205 C C . GLU A 1 276 ? 13.372 23.227 11.376 1.00 14.82 276 GLU A C 1
ATOM 2206 O O . GLU A 1 276 ? 12.159 23.334 11.540 1.00 15.24 276 GLU A O 1
ATOM 2212 N N . SER A 1 277 ? 14.237 24.173 11.735 1.00 14.01 277 SER A N 1
ATOM 2213 C CA . SER A 1 277 ? 13.819 25.376 12.449 1.00 13.82 277 SER A CA 1
ATOM 2214 C C . SER A 1 277 ? 13.086 26.507 11.724 1.00 13.97 277 SER A C 1
ATOM 2215 O O . SER A 1 277 ? 12.112 27.047 12.262 1.00 13.59 277 SER A O 1
ATOM 2218 N N . SER A 1 278 ? 13.542 26.887 10.530 1.00 12.92 278 SER A N 1
ATOM 2219 C CA . SER A 1 278 ? 12.893 27.990 9.818 1.00 12.22 278 SER A CA 1
ATOM 2220 C C . SER A 1 278 ? 11.439 27.694 9.456 1.00 11.99 278 SER A C 1
ATOM 2221 O O . SER A 1 278 ? 10.570 28.541 9.658 1.00 11.64 278 SER A O 1
ATOM 2224 N N . GLY A 1 279 ? 11.171 26.501 8.930 1.00 12.20 279 GLY A N 1
ATOM 2225 C CA . GLY A 1 279 ? 9.803 26.146 8.580 1.00 12.64 279 GLY A CA 1
ATOM 2226 C C . GLY A 1 279 ? 8.915 26.128 9.819 1.00 13.26 279 GLY A C 1
ATOM 2227 O O . GLY A 1 279 ? 7.795 26.645 9.810 1.00 12.67 279 GLY A O 1
ATOM 2228 N N . SER A 1 280 ? 9.426 25.530 10.893 1.00 12.83 280 SER A N 1
ATOM 2229 C CA . SER A 1 280 ? 8.688 25.455 12.148 1.00 13.18 280 SER A CA 1
ATOM 2230 C C . SER A 1 280 ? 8.325 26.856 12.636 1.00 13.01 280 SER A C 1
ATOM 2231 O O . SER A 1 280 ? 7.187 27.097 13.051 1.00 12.48 280 SER A O 1
ATOM 2234 N N . CYS A 1 281 ? 9.281 27.783 12.579 1.00 12.79 281 CYS A N 1
ATOM 2235 C CA . CYS A 1 281 ? 9.011 29.151 13.018 1.00 12.76 281 CYS A CA 1
ATOM 2236 C C . CYS A 1 281 ? 7.985 29.849 12.128 1.00 12.68 281 CYS A C 1
ATOM 2237 O O . CYS A 1 281 ? 7.171 30.639 12.618 1.00 12.53 281 CYS A O 1
ATOM 2240 N N . LEU A 1 282 ? 8.021 29.566 10.825 1.00 11.70 282 LEU A N 1
ATOM 2241 C CA . LEU A 1 282 ? 7.061 30.171 9.903 1.00 11.77 282 LEU A CA 1
ATOM 2242 C C . LEU A 1 282 ? 5.645 29.668 10.202 1.00 11.49 282 LEU A C 1
ATOM 2243 O O . LEU A 1 282 ? 4.682 30.428 10.092 1.00 11.95 282 LEU A O 1
ATOM 2248 N N . TYR A 1 283 ? 5.515 28.396 10.582 1.00 11.70 283 TYR A N 1
ATOM 2249 C CA . TYR A 1 283 ? 4.197 27.851 10.919 1.00 12.09 283 TYR A CA 1
ATOM 2250 C C . TYR A 1 283 ? 3.724 28.504 12.220 1.00 12.56 283 TYR A C 1
ATOM 2251 O O . TYR A 1 283 ? 2.545 28.848 12.366 1.00 12.43 283 TYR A O 1
ATOM 2260 N N . MET A 1 284 ? 4.651 28.671 13.163 1.00 12.23 284 MET A N 1
ATOM 2261 C CA . MET A 1 284 ? 4.328 29.309 14.436 1.00 12.54 284 MET A CA 1
ATOM 2262 C C . MET A 1 284 ? 3.794 30.717 14.165 1.00 12.81 284 MET A C 1
ATOM 2263 O O . MET A 1 284 ? 2.795 31.140 14.753 1.00 12.78 284 MET A O 1
ATOM 2268 N N . TYR A 1 285 ? 4.460 31.439 13.266 1.00 12.20 285 TYR A N 1
ATOM 2269 C CA . TYR A 1 285 ? 4.041 32.798 12.931 1.00 11.81 285 TYR A CA 1
ATOM 2270 C C . TYR A 1 285 ? 2.642 32.816 12.331 1.00 12.07 285 TYR A C 1
ATOM 2271 O O . TYR A 1 285 ? 1.794 33.599 12.753 1.00 12.61 285 TYR A O 1
ATOM 2280 N N . ALA A 1 286 ? 2.408 31.959 11.340 1.00 11.86 286 ALA A N 1
ATOM 2281 C CA . ALA A 1 286 ? 1.110 31.912 10.675 1.00 11.84 286 ALA A CA 1
ATOM 2282 C C . ALA A 1 286 ? -0.008 31.528 11.636 1.00 12.41 286 ALA A C 1
ATOM 2283 O O . ALA A 1 286 ? -1.105 32.087 11.571 1.00 12.93 286 ALA A O 1
ATOM 2285 N N . ILE A 1 287 ? 0.266 30.573 12.520 1.00 12.17 287 ILE A N 1
ATOM 2286 C CA . ILE A 1 287 ? -0.736 30.140 13.488 1.00 12.60 287 ILE A CA 1
ATOM 2287 C C . ILE A 1 287 ? -1.053 31.260 14.481 1.00 13.26 287 ILE A C 1
ATOM 2288 O O . ILE A 1 287 ? -2.228 31.556 14.732 1.00 13.47 287 ILE A O 1
ATOM 2293 N N . ALA A 1 288 ? -0.013 31.883 15.038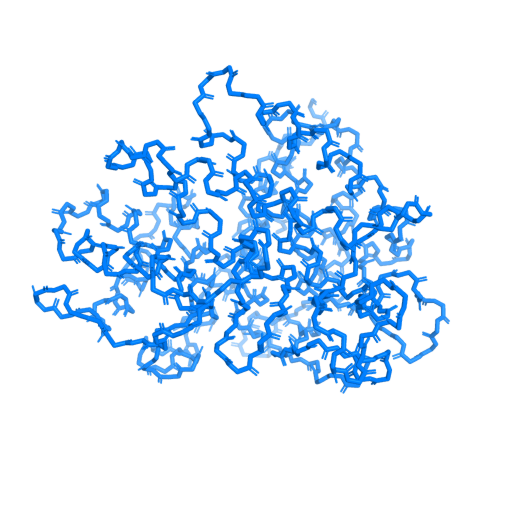 1.00 13.38 288 ALA A N 1
ATOM 2294 C CA . ALA A 1 288 ? -0.198 32.976 15.996 1.00 13.33 288 ALA A CA 1
ATOM 2295 C C . ALA A 1 288 ? -0.920 34.136 15.315 1.00 13.83 288 ALA A C 1
ATOM 2296 O O . ALA A 1 288 ? -1.892 34.678 15.848 1.00 13.28 288 ALA A O 1
ATOM 2298 N N . LYS A 1 289 ? -0.440 34.512 14.133 1.00 13.29 289 LYS A N 1
ATOM 2299 C CA . LYS A 1 289 ? -1.049 35.595 13.366 1.00 14.19 289 LYS A CA 1
ATOM 2300 C C . LYS A 1 289 ? -2.520 35.287 13.065 1.00 14.26 289 LYS A C 1
ATOM 2301 O O . LYS A 1 289 ? -3.389 36.154 13.210 1.00 14.16 289 LYS A O 1
ATOM 2307 N N . GLY A 1 290 ? -2.789 34.053 12.636 1.00 13.71 290 GLY A N 1
ATOM 2308 C CA . GLY A 1 290 ? -4.151 33.650 12.318 1.00 13.70 290 GLY A CA 1
ATOM 2309 C C . GLY A 1 290 ? -5.085 33.741 13.513 1.00 14.50 290 GLY A C 1
ATOM 2310 O O . GLY A 1 290 ? -6.241 34.166 13.387 1.00 14.09 290 GLY A O 1
ATOM 2311 N N . ILE A 1 291 ? -4.591 33.329 14.676 1.00 13.88 291 ILE A N 1
ATOM 2312 C CA . ILE A 1 291 ? -5.384 33.393 15.897 1.00 14.94 291 ILE A CA 1
ATOM 2313 C C . ILE A 1 291 ? -5.633 34.854 16.277 1.00 15.80 291 ILE A C 1
ATOM 2314 O O . ILE A 1 291 ? -6.769 35.245 16.568 1.00 16.19 291 ILE A O 1
ATOM 2319 N N . ASN A 1 292 ? -4.574 35.660 16.268 1.00 15.31 292 ASN A N 1
ATOM 2320 C CA . ASN A 1 292 ? -4.695 37.068 16.624 1.00 16.41 292 ASN A CA 1
ATOM 2321 C C . ASN A 1 292 ? -5.704 37.830 15.765 1.00 16.36 292 ASN A C 1
ATOM 2322 O O . ASN A 1 292 ? -6.460 38.654 16.282 1.00 16.86 292 ASN A O 1
ATOM 2327 N N . LYS A 1 293 ? -5.724 37.552 14.464 1.00 16.15 293 LYS A N 1
ATOM 2328 C CA . LYS A 1 293 ? -6.643 38.229 13.546 1.00 16.34 293 LYS A CA 1
ATOM 2329 C C . LYS A 1 293 ? -8.026 37.573 13.479 1.00 16.38 293 LYS A C 1
ATOM 2330 O O . LYS A 1 293 ? -8.949 38.123 12.872 1.00 16.75 293 LYS A O 1
ATOM 2336 N N . GLY A 1 294 ? -8.159 36.391 14.076 1.00 15.99 294 GLY A N 1
ATOM 2337 C CA . GLY A 1 294 ? -9.438 35.700 14.065 1.00 16.08 294 GLY A CA 1
ATOM 2338 C C . GLY A 1 294 ? -9.686 34.790 12.872 1.00 16.65 294 GLY A C 1
ATOM 2339 O O . GLY A 1 294 ? -10.823 34.360 12.650 1.00 16.70 294 GLY A O 1
ATOM 2340 N N . TYR A 1 295 ? -8.642 34.493 12.098 1.00 15.48 295 TYR A N 1
ATOM 2341 C CA . TYR A 1 295 ? -8.787 33.609 10.942 1.00 15.53 295 TYR A CA 1
ATOM 2342 C C . TYR A 1 295 ? -8.787 32.137 11.363 1.00 14.77 295 TYR A C 1
ATOM 2343 O O . TYR A 1 295 ? -9.298 31.280 10.639 1.00 15.40 295 TYR A O 1
ATOM 2352 N N . LEU A 1 296 ? -8.198 31.853 12.523 1.00 14.43 296 LEU A N 1
ATOM 2353 C CA . LEU A 1 296 ? -8.093 30.489 13.043 1.00 14.37 296 LEU A CA 1
ATOM 2354 C C . LEU A 1 296 ? -8.682 30.372 14.443 1.00 15.42 296 LEU A C 1
ATOM 2355 O O . LEU A 1 296 ? -8.600 31.303 15.244 1.00 15.42 296 LEU A O 1
ATOM 2360 N N . ASP A 1 297 ? -9.255 29.211 14.738 1.00 15.98 297 ASP A N 1
ATOM 2361 C CA . ASP A 1 297 ? -9.845 28.974 16.049 1.00 16.77 297 ASP A CA 1
ATOM 2362 C C . ASP A 1 297 ? -8.752 29.074 17.114 1.00 17.43 297 ASP A C 1
ATOM 2363 O O . ASP A 1 297 ? -7.637 28.594 16.914 1.00 17.10 297 ASP A O 1
ATOM 2368 N N . ARG A 1 298 ? -9.073 29.698 18.243 1.00 18.44 298 ARG A N 1
ATOM 2369 C CA . ARG A 1 298 ? -8.103 29.878 19.318 1.00 19.36 298 ARG A CA 1
ATOM 2370 C C . ARG A 1 298 ? -7.580 28.561 19.886 1.00 18.37 298 ARG A C 1
ATOM 2371 O O . ARG A 1 298 ? -6.593 28.545 20.616 1.00 18.03 298 ARG A O 1
ATOM 2379 N N . ALA A 1 299 ? -8.231 27.455 19.547 1.00 17.56 299 ALA A N 1
ATOM 2380 C CA . ALA A 1 299 ? -7.805 26.148 20.038 1.00 17.47 299 ALA A CA 1
ATOM 2381 C C . ALA A 1 299 ? -6.393 25.781 19.558 1.00 17.87 299 ALA A C 1
ATOM 2382 O O . ALA A 1 299 ? -5.737 24.913 20.137 1.00 17.48 299 ALA A O 1
ATOM 2384 N N . TYR A 1 300 ? -5.929 26.438 18.498 1.00 17.47 300 TYR A N 1
ATOM 2385 C CA . TYR A 1 300 ? -4.588 26.180 17.962 1.00 17.77 300 TYR A CA 1
ATOM 2386 C C . TYR A 1 300 ? -3.493 26.682 18.904 1.00 18.26 300 TYR A C 1
ATOM 2387 O O . TYR A 1 300 ? -2.307 26.435 18.688 1.00 18.34 300 TYR A O 1
ATOM 2396 N N . GLU A 1 301 ? -3.900 27.388 19.950 1.00 18.87 301 GLU A N 1
ATOM 2397 C CA . GLU A 1 301 ? -2.962 27.931 20.920 1.00 19.87 301 GLU A CA 1
ATOM 2398 C C . GLU A 1 301 ? -2.083 26.847 21.552 1.00 19.60 301 GLU A C 1
ATOM 2399 O O . GLU A 1 301 ? -0.896 27.069 21.807 1.00 18.66 301 GLU A O 1
ATOM 2405 N N . THR A 1 302 ? -2.656 25.671 21.795 1.00 19.07 302 THR A N 1
ATOM 2406 C CA . THR A 1 302 ? -1.893 24.587 22.401 1.00 19.33 302 THR A CA 1
ATOM 2407 C C . THR A 1 302 ? -0.792 24.108 21.459 1.00 19.18 302 THR A C 1
ATOM 2408 O O . THR A 1 302 ? 0.345 23.895 21.876 1.00 18.96 302 THR A O 1
ATOM 2412 N N . THR A 1 303 ? -1.142 23.939 20.189 1.00 19.44 303 THR A N 1
ATOM 2413 C CA . THR A 1 303 ? -0.187 23.513 19.166 1.00 19.50 303 THR A CA 1
ATOM 2414 C C . THR A 1 303 ? 0.954 24.527 19.122 1.00 18.54 303 THR A C 1
ATOM 2415 O O . THR A 1 303 ? 2.132 24.167 19.078 1.00 17.78 303 THR A O 1
ATOM 2419 N N . LEU A 1 304 ? 0.575 25.800 19.142 1.00 17.27 304 LEU A N 1
ATOM 2420 C CA . LEU A 1 304 ? 1.519 26.904 19.093 1.00 17.92 304 LEU A CA 1
ATOM 2421 C C . LEU A 1 304 ? 2.471 26.909 20.283 1.00 18.21 304 LEU A C 1
ATOM 2422 O O . LEU A 1 304 ? 3.683 27.071 20.119 1.00 18.92 304 LEU A O 1
ATOM 2427 N N . LEU A 1 305 ? 1.933 26.730 21.483 1.00 18.10 305 LEU A N 1
ATOM 2428 C CA . LEU A 1 305 ? 2.770 26.730 22.675 1.00 18.31 305 LEU A CA 1
ATOM 2429 C C . LEU A 1 305 ? 3.665 25.493 22.754 1.00 18.12 305 LEU A C 1
ATOM 2430 O O . LEU A 1 305 ? 4.777 25.560 23.288 1.00 17.07 305 LEU A O 1
ATOM 2435 N N . LYS A 1 306 ? 3.189 24.370 22.217 1.00 18.54 306 LYS A N 1
ATOM 2436 C CA . LYS A 1 306 ? 3.981 23.147 22.219 1.00 19.41 306 LYS A CA 1
ATOM 2437 C C . LYS A 1 306 ? 5.183 23.371 21.308 1.00 19.08 306 LYS A C 1
ATOM 2438 O O . LYS A 1 306 ? 6.312 23.008 21.646 1.00 18.61 306 LYS A O 1
ATOM 2444 N N . ALA A 1 307 ? 4.931 23.982 20.153 1.00 18.59 307 ALA A N 1
ATOM 2445 C CA . ALA A 1 307 ? 5.990 24.271 19.186 1.00 18.09 307 ALA A CA 1
ATOM 2446 C C . ALA A 1 307 ? 7.009 25.222 19.802 1.00 17.90 307 ALA A C 1
ATOM 2447 O O . ALA A 1 307 ? 8.217 25.038 19.652 1.00 17.49 307 ALA A O 1
ATOM 2449 N N . TYR A 1 308 ? 6.509 26.235 20.500 1.00 17.65 308 TYR A N 1
ATOM 2450 C CA . TYR A 1 308 ? 7.357 27.226 21.152 1.00 18.05 308 TYR A CA 1
ATOM 2451 C C . TYR A 1 308 ? 8.302 26.568 22.159 1.00 19.39 308 TYR A C 1
ATOM 2452 O O . TYR A 1 308 ? 9.505 26.842 22.166 1.00 19.64 308 TYR A O 1
ATOM 2461 N N . GLN A 1 309 ? 7.756 25.696 23.003 1.00 20.44 309 GLN A N 1
ATOM 2462 C CA . GLN A 1 309 ? 8.555 24.998 24.003 1.00 21.88 309 GLN A CA 1
ATOM 2463 C C . GLN A 1 309 ? 9.638 24.134 23.357 1.00 20.70 309 GLN A C 1
ATOM 2464 O O . GLN A 1 309 ? 10.796 24.169 23.762 1.00 20.25 309 GLN A O 1
ATOM 2470 N N . GLY A 1 310 ? 9.247 23.351 22.358 1.00 20.03 310 GLY A N 1
ATOM 2471 C CA . GLY A 1 310 ? 10.197 22.488 21.678 1.00 19.35 310 GLY A CA 1
ATOM 2472 C C . GLY A 1 310 ? 11.289 23.266 20.967 1.00 19.14 310 GLY A C 1
ATOM 2473 O O . GLY A 1 310 ? 12.458 22.875 20.991 1.00 18.44 310 GLY A O 1
ATOM 2474 N N . LEU A 1 311 ? 10.908 24.369 20.330 1.00 18.17 311 LEU A N 1
ATOM 2475 C CA . LEU A 1 311 ? 11.865 25.201 19.613 1.00 17.54 311 LEU A CA 1
ATOM 2476 C C . LEU A 1 311 ? 12.967 25.686 20.547 1.00 17.72 311 LEU A C 1
ATOM 2477 O O . LEU A 1 311 ? 14.152 25.541 20.254 1.00 17.86 311 LEU A O 1
ATOM 2482 N N . ILE A 1 312 ? 12.572 26.269 21.673 1.00 17.18 312 ILE A N 1
ATOM 2483 C CA . ILE A 1 312 ? 13.541 26.791 22.631 1.00 17.74 312 ILE A CA 1
ATOM 2484 C C . ILE A 1 312 ? 14.384 25.670 23.234 1.00 18.85 312 ILE A C 1
ATOM 2485 O O . ILE A 1 312 ? 15.613 25.765 23.328 1.00 18.17 312 ILE A O 1
ATOM 2490 N N . GLN A 1 313 ? 13.707 24.600 23.624 1.00 19.63 313 GLN A N 1
ATOM 2491 C CA . GLN A 1 313 ? 14.351 23.459 24.253 1.00 21.23 313 GLN A CA 1
ATOM 2492 C C . GLN A 1 313 ? 15.280 22.644 23.361 1.00 21.01 313 GLN A C 1
ATOM 2493 O O . GLN A 1 313 ? 16.352 22.226 23.798 1.00 20.83 313 GLN A O 1
ATOM 2499 N N . HIS A 1 314 ? 14.871 22.426 22.115 1.00 20.16 314 HIS A N 1
ATOM 2500 C CA . HIS A 1 314 ? 15.646 21.611 21.187 1.00 20.33 314 HIS A CA 1
ATOM 2501 C C . HIS A 1 314 ? 16.514 22.322 20.154 1.00 20.20 314 HIS A C 1
ATOM 2502 O O . HIS A 1 314 ? 17.500 21.747 19.682 1.00 20.43 314 HIS A O 1
ATOM 2509 N N . LYS A 1 315 ? 16.167 23.557 19.803 1.00 18.91 315 LYS A N 1
ATOM 2510 C CA . LYS A 1 315 ? 16.921 24.276 18.779 1.00 18.65 315 LYS A CA 1
ATOM 2511 C C . LYS A 1 315 ? 17.671 25.534 19.199 1.00 18.76 315 LYS A C 1
ATOM 2512 O O . LYS A 1 315 ? 18.321 26.161 18.363 1.00 18.67 315 LYS A O 1
ATOM 2518 N N . THR A 1 316 ? 17.593 25.926 20.465 1.00 18.97 316 THR A N 1
ATOM 2519 C CA . THR A 1 316 ? 18.301 27.135 20.880 1.00 19.93 316 THR A CA 1
ATOM 2520 C C . THR A 1 316 ? 19.237 26.900 22.048 1.00 21.64 316 THR A C 1
ATOM 2521 O O . THR A 1 316 ? 19.102 25.924 22.782 1.00 21.17 316 THR A O 1
ATOM 2525 N N . GLU A 1 317 ? 20.188 27.813 22.208 1.00 23.58 317 GLU A N 1
ATOM 2526 C CA . GLU A 1 317 ? 21.153 27.762 23.301 1.00 26.24 317 GLU A CA 1
ATOM 2527 C C . GLU A 1 317 ? 21.956 29.051 23.313 1.00 26.70 317 GLU A C 1
ATOM 2528 O O . GLU A 1 317 ? 21.959 29.802 22.336 1.00 25.58 317 GLU A O 1
ATOM 2534 N N . THR A 1 318 ? 22.624 29.312 24.429 1.00 28.10 318 THR A N 1
ATOM 2535 C CA . THR A 1 318 ? 23.450 30.504 24.559 1.00 29.71 318 THR A CA 1
ATOM 2536 C C . THR A 1 318 ? 24.894 30.043 24.669 1.00 30.98 318 THR A C 1
ATOM 2537 O O . THR A 1 318 ? 25.228 29.238 25.536 1.00 31.24 318 THR A O 1
ATOM 2541 N N . SER A 1 319 ? 25.746 30.543 23.784 1.00 32.34 319 SER A N 1
ATOM 2542 C CA . SER A 1 319 ? 27.147 30.146 23.780 1.00 34.39 319 SER A CA 1
ATOM 2543 C C . SER A 1 319 ? 27.854 30.524 25.071 1.00 36.31 319 SER A C 1
ATOM 2544 O O . SER A 1 319 ? 27.333 31.297 25.881 1.00 35.47 319 SER A O 1
ATOM 2547 N N . GLU A 1 320 ? 29.050 29.970 25.248 1.00 38.81 320 GLU A N 1
ATOM 2548 C CA . GLU A 1 320 ? 29.862 30.243 26.425 1.00 41.51 320 GLU A CA 1
ATOM 2549 C C . GLU A 1 320 ? 30.235 31.727 26.416 1.00 41.61 320 GLU A C 1
ATOM 2550 O O . GLU A 1 320 ? 30.723 32.265 27.411 1.00 42.25 320 GLU A O 1
ATOM 2556 N N . ASP A 1 321 ? 29.982 32.380 25.283 1.00 41.36 321 ASP A N 1
ATOM 2557 C CA . ASP A 1 321 ? 30.286 33.796 25.106 1.00 40.50 321 ASP A CA 1
ATOM 2558 C C . ASP A 1 321 ? 29.059 34.700 25.221 1.00 38.87 321 ASP A C 1
ATOM 2559 O O . ASP A 1 321 ? 29.177 35.923 25.146 1.00 38.95 321 ASP A O 1
ATOM 2564 N N . GLY A 1 322 ? 27.886 34.099 25.393 1.00 36.53 322 GLY A N 1
ATOM 2565 C CA . GLY A 1 322 ? 26.673 34.887 25.534 1.00 33.83 322 GLY A CA 1
ATOM 2566 C C . GLY A 1 322 ? 25.866 35.110 24.266 1.00 31.60 322 GLY A C 1
ATOM 2567 O O . GLY A 1 322 ? 24.933 35.913 24.257 1.00 31.68 322 GLY A O 1
ATOM 2568 N N . ALA A 1 323 ? 26.219 34.409 23.194 1.00 28.70 323 ALA A N 1
ATOM 2569 C CA . ALA A 1 323 ? 25.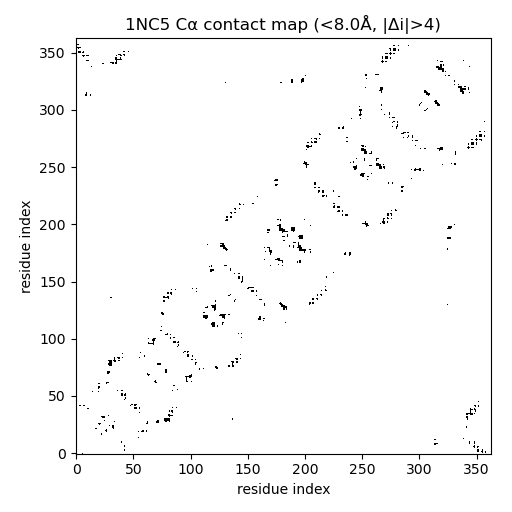500 34.549 21.931 1.00 25.78 323 ALA A CA 1
ATOM 2570 C C . ALA A 1 323 ? 24.298 33.616 21.907 1.00 23.77 323 ALA A C 1
ATOM 2571 O O . ALA A 1 323 ? 24.403 32.457 22.306 1.00 23.16 323 ALA A O 1
ATOM 2573 N N . PHE A 1 324 ? 23.154 34.122 21.453 1.00 21.75 324 PHE A N 1
ATOM 2574 C CA . PHE A 1 324 ? 21.958 33.295 21.362 1.00 19.85 324 PHE A CA 1
ATOM 2575 C C . PHE A 1 324 ? 21.974 32.617 19.992 1.00 18.68 324 PHE A C 1
ATOM 2576 O O . PHE A 1 324 ? 22.007 33.289 18.957 1.00 17.94 324 PHE A O 1
ATOM 2584 N N . LEU A 1 325 ? 21.940 31.288 19.999 1.00 17.63 325 LEU A N 1
ATOM 2585 C CA . LEU A 1 325 ? 22.000 30.492 18.781 1.00 17.35 325 LEU A CA 1
ATOM 2586 C C . LEU A 1 325 ? 20.760 29.670 18.473 1.00 17.36 325 LEU A C 1
ATOM 2587 O O . LEU A 1 325 ? 20.250 28.948 19.334 1.00 17.92 325 LEU A O 1
ATOM 2592 N N . VAL A 1 326 ? 20.293 29.773 17.233 1.00 16.70 326 VAL A N 1
ATOM 2593 C CA . VAL A 1 326 ? 19.152 28.997 16.765 1.00 16.16 326 VAL A CA 1
ATOM 2594 C C . VAL A 1 326 ? 19.772 28.074 15.718 1.00 16.43 326 VAL A C 1
ATOM 2595 O O . VAL A 1 326 ? 20.227 28.531 14.667 1.00 15.30 326 VAL A O 1
ATOM 2599 N N . LYS A 1 327 ? 19.817 26.781 16.020 1.00 16.49 327 LYS A N 1
ATOM 2600 C CA . LYS A 1 327 ? 20.413 25.821 15.102 1.00 16.78 327 LYS A CA 1
ATOM 2601 C C . LYS A 1 327 ? 19.411 25.123 14.203 1.00 16.00 327 LYS A C 1
ATOM 2602 O O . LYS A 1 327 ? 18.203 25.327 14.307 1.00 15.16 327 LYS A O 1
ATOM 2608 N N . ASP A 1 328 ? 19.943 24.289 13.321 1.00 15.00 328 ASP A N 1
ATOM 2609 C CA . ASP A 1 328 ? 19.150 23.517 12.380 1.00 15.27 328 ASP A CA 1
ATOM 2610 C C . ASP A 1 328 ? 18.250 24.308 11.432 1.00 14.56 328 ASP A C 1
ATOM 2611 O O . ASP A 1 328 ? 17.115 23.916 11.150 1.00 13.72 328 ASP A O 1
ATOM 2616 N N . ILE A 1 329 ? 18.769 25.430 10.948 1.00 14.18 329 ILE A N 1
ATOM 2617 C CA . ILE A 1 329 ? 18.056 26.239 9.970 1.00 13.81 329 ILE A CA 1
ATOM 2618 C C . ILE A 1 329 ? 18.606 25.764 8.622 1.00 13.98 329 ILE A C 1
ATOM 2619 O O . ILE A 1 329 ? 19.810 25.831 8.380 1.00 14.13 329 ILE A O 1
ATOM 2624 N N . CYS A 1 330 ? 17.732 25.257 7.764 1.00 13.12 330 CYS A N 1
ATOM 2625 C CA . CYS A 1 330 ? 18.145 24.785 6.448 1.00 13.24 330 CYS A CA 1
ATOM 2626 C C . CYS A 1 330 ? 18.732 25.940 5.629 1.00 12.95 330 CYS A C 1
ATOM 2627 O O . CYS A 1 330 ? 18.147 27.018 5.565 1.00 13.05 330 CYS A O 1
ATOM 2630 N N . VAL A 1 331 ? 19.887 25.719 5.009 1.00 12.66 331 VAL A N 1
ATOM 2631 C CA . VAL A 1 331 ? 20.521 26.764 4.201 1.00 13.13 331 VAL A CA 1
ATOM 2632 C C . VAL A 1 331 ? 19.705 27.048 2.927 1.00 13.23 331 VAL A C 1
ATOM 2633 O O . VAL A 1 331 ? 18.718 26.357 2.652 1.00 12.70 331 VAL A O 1
ATOM 2637 N N . GLY A 1 332 ? 20.106 28.071 2.168 1.00 13.22 332 GLY A N 1
ATOM 2638 C CA . GLY A 1 332 ? 19.411 28.394 0.927 1.00 13.30 332 GLY A CA 1
ATOM 2639 C C . GLY A 1 332 ? 19.243 27.113 0.131 1.00 13.19 332 GLY A C 1
ATOM 2640 O O . GLY A 1 332 ? 20.215 26.392 -0.094 1.00 14.13 332 GLY A O 1
ATOM 2641 N N . THR A 1 333 ? 18.020 26.837 -0.314 1.00 12.96 333 THR A N 1
ATOM 2642 C CA . THR A 1 333 ? 17.720 25.595 -1.026 1.00 12.59 333 THR A CA 1
ATOM 2643 C C . THR A 1 333 ? 16.795 25.773 -2.235 1.00 12.74 333 THR A C 1
ATOM 2644 O O . THR A 1 333 ? 15.860 26.568 -2.194 1.00 12.17 333 THR A O 1
ATOM 2648 N N . SER A 1 334 ? 17.063 25.023 -3.305 1.00 12.78 334 SER A N 1
ATOM 2649 C CA . SER A 1 334 ? 16.260 25.096 -4.525 1.00 13.54 334 SER A CA 1
ATOM 2650 C C . SER A 1 334 ? 15.239 23.953 -4.615 1.00 13.87 334 SER A C 1
ATOM 2651 O O . SER A 1 334 ? 15.137 23.125 -3.707 1.00 14.21 334 SER A O 1
ATOM 2654 N N . ALA A 1 335 ? 14.479 23.920 -5.709 1.00 13.30 335 ALA A N 1
ATOM 2655 C CA . ALA A 1 335 ? 13.488 22.868 -5.922 1.00 13.77 335 ALA A CA 1
ATOM 2656 C C . ALA A 1 335 ? 14.228 21.588 -6.295 1.00 14.01 335 ALA A C 1
ATOM 2657 O O . ALA A 1 335 ? 15.194 21.635 -7.058 1.00 13.96 335 ALA A O 1
ATOM 2659 N N . GLY A 1 336 ? 13.782 20.450 -5.769 1.00 14.03 336 GLY A N 1
ATOM 2660 C CA . GLY A 1 336 ? 14.457 19.201 -6.086 1.00 14.65 336 GLY A CA 1
ATOM 2661 C C . GLY A 1 336 ? 13.818 17.919 -5.580 1.00 15.75 336 GLY A C 1
ATOM 2662 O O . GLY A 1 336 ? 12.600 17.841 -5.411 1.00 15.73 336 GLY A O 1
ATOM 2663 N N . PHE A 1 337 ? 14.657 16.912 -5.338 1.00 15.55 337 PHE A N 1
ATOM 2664 C CA . PHE A 1 337 ? 14.220 15.596 -4.871 1.00 16.41 337 PHE A CA 1
ATOM 2665 C C . PHE A 1 337 ? 14.445 15.384 -3.379 1.00 16.65 337 PHE A C 1
ATOM 2666 O O . PHE A 1 337 ? 15.211 16.108 -2.741 1.00 16.27 337 PHE A O 1
ATOM 2674 N N . TYR A 1 338 ? 13.794 14.358 -2.838 1.00 17.55 338 TYR A N 1
ATOM 2675 C CA . TYR A 1 338 ? 13.902 14.025 -1.423 1.00 18.05 338 TYR A CA 1
ATOM 2676 C C . TYR A 1 338 ? 15.340 13.989 -0.902 1.00 18.69 338 TYR A C 1
ATOM 2677 O O . TYR A 1 338 ? 15.668 14.666 0.073 1.00 18.06 338 TYR A O 1
ATOM 2686 N N . ASP A 1 339 ? 16.198 13.194 -1.537 1.00 19.91 339 ASP A N 1
ATOM 2687 C CA . ASP A 1 339 ? 17.582 13.088 -1.084 1.00 20.56 339 ASP A CA 1
ATOM 2688 C C . ASP A 1 339 ? 18.285 14.430 -1.085 1.00 18.72 339 ASP A C 1
ATOM 2689 O O . ASP A 1 339 ? 19.162 14.677 -0.262 1.00 19.04 339 ASP A O 1
ATOM 2694 N N . TYR A 1 340 ? 17.902 15.299 -2.011 1.00 16.99 340 TYR A N 1
ATOM 2695 C CA . TYR A 1 340 ? 18.492 16.628 -2.080 1.00 15.46 340 TYR A CA 1
ATOM 2696 C C . TYR A 1 340 ? 18.081 17.426 -0.833 1.00 15.23 340 TYR A C 1
ATOM 2697 O O . TYR A 1 340 ? 18.924 18.005 -0.138 1.00 15.38 340 TYR A O 1
ATOM 2706 N N . TYR A 1 341 ? 16.785 17.438 -0.540 1.00 14.42 341 TYR A N 1
ATOM 2707 C CA . TYR A 1 341 ? 16.283 18.179 0.616 1.00 14.18 341 TYR A CA 1
ATOM 2708 C C . TYR A 1 341 ? 16.860 17.737 1.959 1.00 14.22 341 TYR A C 1
ATOM 2709 O O . TYR A 1 341 ? 17.291 18.572 2.750 1.00 14.01 341 TYR A O 1
ATOM 2718 N N . VAL A 1 342 ? 16.879 16.434 2.229 1.00 15.26 342 VAL A N 1
ATOM 2719 C CA . VAL A 1 342 ? 17.392 15.978 3.521 1.00 16.68 342 VAL A CA 1
ATOM 2720 C C . VAL A 1 342 ? 18.900 16.135 3.682 1.00 17.48 342 VAL A C 1
ATOM 2721 O O . VAL A 1 342 ? 19.410 16.137 4.805 1.00 17.54 342 VAL A O 1
ATOM 2725 N N . SER A 1 343 ? 19.605 16.295 2.563 1.00 17.81 343 SER A N 1
ATOM 2726 C CA . SER A 1 343 ? 21.058 16.459 2.589 1.00 18.58 343 SER A CA 1
ATOM 2727 C C . SER A 1 343 ? 21.493 17.912 2.730 1.00 18.28 343 SER A C 1
ATOM 2728 O O . SER A 1 343 ? 22.686 18.197 2.839 1.00 18.00 343 SER A O 1
ATOM 2731 N N . ARG A 1 344 ? 2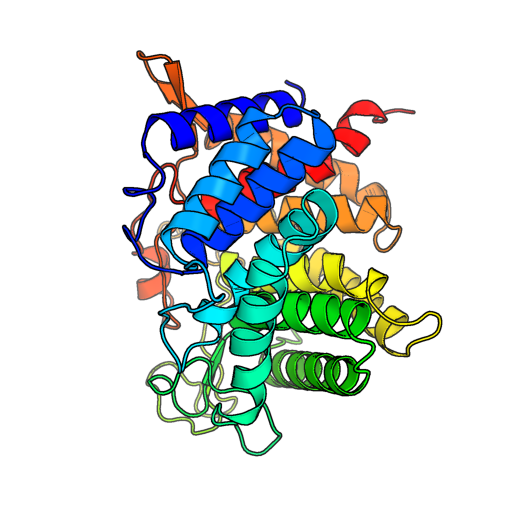0.535 18.833 2.725 1.00 17.94 344 ARG A N 1
ATOM 2732 C CA . ARG A 1 344 ? 20.867 20.245 2.848 1.00 17.31 344 ARG A CA 1
ATOM 2733 C C . ARG A 1 344 ? 21.579 20.521 4.164 1.00 18.07 344 ARG A C 1
ATOM 2734 O O . ARG A 1 344 ? 21.245 19.938 5.199 1.00 17.58 344 ARG A O 1
ATOM 2742 N N . GLU A 1 345 ? 22.563 21.413 4.114 1.00 18.46 345 GLU A N 1
ATOM 2743 C CA . GLU A 1 345 ? 23.331 21.794 5.295 1.00 19.80 345 GLU A CA 1
ATOM 2744 C C . GLU A 1 345 ? 22.413 22.412 6.355 1.00 19.64 345 GLU A C 1
ATOM 2745 O O . GLU A 1 345 ? 21.511 23.189 6.031 1.00 19.33 345 GLU A O 1
ATOM 2751 N N . ARG A 1 346 ? 22.639 22.054 7.616 1.00 20.09 346 ARG A N 1
ATOM 2752 C CA . ARG A 1 346 ? 21.853 22.589 8.730 1.00 20.72 346 ARG A CA 1
ATOM 2753 C C . ARG A 1 346 ? 22.750 23.635 9.370 1.00 20.82 346 ARG A C 1
ATOM 2754 O O . ARG A 1 346 ? 23.787 23.308 9.939 1.00 22.08 346 ARG A O 1
ATOM 2762 N N . SER A 1 347 ? 22.350 24.897 9.269 1.00 20.10 347 SER A N 1
ATOM 2763 C CA . SER A 1 347 ? 23.161 25.990 9.782 1.00 19.13 347 SER A CA 1
ATOM 2764 C C . SER A 1 347 ? 22.589 26.712 11.002 1.00 18.76 347 SER A C 1
ATOM 2765 O O . SER A 1 347 ? 21.404 26.592 11.319 1.00 18.72 347 SER A O 1
ATOM 2768 N N . THR A 1 348 ? 23.450 27.462 11.682 1.00 17.63 348 THR A N 1
ATOM 2769 C CA . THR A 1 348 ? 23.054 28.209 12.869 1.00 17.03 348 THR A CA 1
ATOM 2770 C C . THR A 1 348 ? 22.960 29.707 12.600 1.00 16.71 348 THR A C 1
ATOM 2771 O O . THR A 1 348 ? 23.895 30.320 12.083 1.00 16.42 348 THR A O 1
ATOM 2775 N N . ASN A 1 349 ? 21.818 30.282 12.958 1.00 16.26 349 ASN A N 1
ATOM 2776 C CA . ASN A 1 349 ? 21.559 31.706 12.794 1.00 16.86 349 ASN A CA 1
ATOM 2777 C C . ASN A 1 349 ? 21.539 32.250 11.363 1.00 17.60 349 ASN A C 1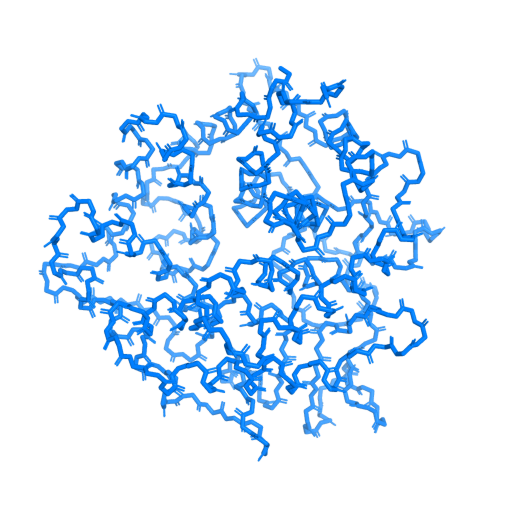
ATOM 2778 O O . ASN A 1 349 ? 21.846 33.426 11.145 1.00 17.91 349 ASN A O 1
ATOM 2783 N N . ASP A 1 350 ? 21.183 31.410 10.392 1.00 18.31 350 ASP A N 1
ATOM 2784 C CA . ASP A 1 350 ? 21.070 31.878 9.005 1.00 19.67 350 ASP A CA 1
ATOM 2785 C C . ASP A 1 350 ? 19.979 32.942 9.025 1.00 19.62 350 ASP A C 1
ATOM 2786 O O . ASP A 1 350 ? 18.965 32.771 9.710 1.00 18.98 350 ASP A O 1
ATOM 2791 N N . LEU A 1 351 ? 20.177 34.022 8.268 1.00 18.55 351 LEU A N 1
ATOM 2792 C CA . LEU A 1 351 ? 19.240 35.143 8.257 1.00 19.23 351 LEU A CA 1
ATOM 2793 C C . LEU A 1 351 ? 17.764 34.896 7.961 1.00 20.11 351 LEU A C 1
ATOM 2794 O O . LEU A 1 351 ? 16.907 35.517 8.599 1.00 20.74 351 LEU A O 1
ATOM 2799 N N . HIS A 1 352 ? 17.438 34.030 7.008 1.00 20.53 352 HIS A N 1
ATOM 2800 C CA . HIS A 1 352 ? 16.020 33.796 6.741 1.00 21.39 352 HIS A CA 1
ATOM 2801 C C . HIS A 1 352 ? 15.393 33.105 7.950 1.00 21.14 352 HIS A C 1
ATOM 2802 O O . HIS A 1 352 ? 14.267 33.430 8.345 1.00 20.90 352 HIS A O 1
ATOM 2809 N N . GLY A 1 353 ? 16.135 32.176 8.550 1.00 19.08 353 GLY A N 1
ATOM 2810 C CA . GLY A 1 353 ? 15.640 31.491 9.730 1.00 17.93 353 GLY A CA 1
ATOM 2811 C C . GLY A 1 353 ? 15.563 32.434 10.924 1.00 16.74 353 GLY A C 1
ATOM 2812 O O . GLY A 1 353 ? 14.637 32.355 11.734 1.00 16.74 353 GLY A O 1
ATOM 2813 N N . ALA A 1 354 ? 16.534 33.336 11.039 1.00 15.15 354 ALA A N 1
ATOM 2814 C CA . ALA A 1 354 ? 16.552 34.287 12.145 1.00 14.45 354 ALA A CA 1
ATOM 2815 C C . ALA A 1 354 ? 15.371 35.242 12.029 1.00 14.08 354 ALA A C 1
ATOM 2816 O O . ALA A 1 354 ? 14.765 35.611 13.034 1.00 13.66 354 ALA A O 1
ATOM 2818 N N . GLY A 1 355 ? 15.061 35.649 10.799 1.00 13.29 355 GLY A N 1
ATOM 2819 C CA . GLY A 1 355 ? 13.939 36.541 10.571 1.00 12.54 355 GLY A CA 1
ATOM 2820 C C . GLY A 1 355 ? 12.635 35.840 10.914 1.00 11.89 355 GLY A C 1
ATOM 2821 O O . GLY A 1 355 ? 11.742 36.434 11.518 1.00 11.73 355 GLY A O 1
ATOM 2822 N N . ALA A 1 356 ? 12.527 34.570 10.530 1.00 11.74 356 ALA A N 1
ATOM 2823 C CA . ALA A 1 356 ? 11.327 33.785 10.816 1.00 11.74 356 ALA A CA 1
ATOM 2824 C C . ALA A 1 356 ? 11.133 33.662 12.329 1.00 12.45 356 ALA A C 1
ATOM 2825 O O . ALA A 1 356 ? 10.013 33.793 12.836 1.00 11.83 356 ALA A O 1
ATOM 2827 N N . PHE A 1 357 ? 12.234 33.416 13.040 1.00 11.90 357 PHE A N 1
ATOM 2828 C CA . PHE A 1 357 ? 12.217 33.265 14.495 1.00 12.44 357 PHE A CA 1
ATOM 2829 C C . PHE A 1 357 ? 11.711 34.538 15.167 1.00 12.56 357 PHE A C 1
ATOM 2830 O O . PHE A 1 357 ? 10.781 34.504 15.971 1.00 12.95 357 PHE A O 1
ATOM 2838 N N . ILE A 1 358 ? 12.337 35.659 14.831 1.00 12.17 358 ILE A N 1
ATOM 2839 C CA . ILE A 1 358 ? 11.971 36.945 15.401 1.00 12.24 358 ILE A CA 1
ATOM 2840 C C . ILE A 1 358 ? 10.515 37.305 15.096 1.00 12.66 358 ILE A C 1
ATOM 2841 O O . ILE A 1 358 ? 9.772 37.710 15.995 1.00 12.64 358 ILE A O 1
ATOM 2846 N N . LEU A 1 359 ? 10.098 37.148 13.842 1.00 12.33 359 LEU A N 1
ATOM 2847 C CA . LEU A 1 359 ? 8.719 37.466 13.476 1.00 12.64 359 LEU A CA 1
ATOM 2848 C C . LEU A 1 359 ? 7.745 36.613 14.289 1.00 12.88 359 LEU A C 1
ATOM 2849 O O . LEU A 1 359 ? 6.749 37.121 14.805 1.00 12.99 359 LEU A O 1
ATOM 2854 N N . ALA A 1 360 ? 8.043 35.322 14.412 1.00 12.94 360 ALA A N 1
ATOM 2855 C CA . ALA A 1 360 ? 7.195 34.413 15.179 1.00 13.08 360 ALA A CA 1
ATOM 2856 C C . ALA A 1 360 ? 7.057 34.889 16.633 1.00 13.89 360 ALA A C 1
ATOM 2857 O O . ALA A 1 360 ? 5.954 34.904 17.187 1.00 14.19 360 ALA A O 1
ATOM 2859 N N . MET A 1 361 ? 8.167 35.283 17.253 1.00 13.60 361 MET A N 1
ATOM 2860 C CA . MET A 1 361 ? 8.124 35.754 18.639 1.00 14.20 361 MET A CA 1
ATOM 2861 C C . MET A 1 361 ? 7.229 36.988 18.812 1.00 15.06 361 MET A C 1
ATOM 2862 O O . MET A 1 361 ? 6.505 37.094 19.804 1.00 14.94 361 MET A O 1
ATOM 2867 N N . THR A 1 362 ? 7.265 37.916 17.855 1.00 14.93 362 THR A N 1
ATOM 2868 C CA . THR A 1 362 ? 6.440 39.116 17.959 1.00 15.03 362 THR A CA 1
ATOM 2869 C C . THR A 1 362 ? 4.938 38.827 17.895 1.00 15.63 362 THR A C 1
ATOM 2870 O O . THR A 1 362 ? 4.160 39.527 18.531 1.00 16.49 362 THR A O 1
ATOM 2874 N N . GLU A 1 363 ? 4.523 37.814 17.135 1.00 16.23 363 GLU A N 1
ATOM 2875 C CA . GLU A 1 363 ? 3.095 37.475 17.052 1.00 17.49 363 GLU A CA 1
ATOM 2876 C C . GLU A 1 363 ? 2.688 36.596 18.230 1.00 17.95 363 GLU A C 1
ATOM 2877 O O . GLU A 1 363 ? 1.527 36.578 18.646 1.00 18.08 363 GLU A O 1
ATOM 2883 N N . LEU A 1 364 ? 3.656 35.859 18.761 1.00 17.93 364 LEU A N 1
ATOM 2884 C CA . LEU A 1 364 ? 3.413 34.959 19.880 1.00 18.61 364 LEU A CA 1
ATOM 2885 C C . LEU A 1 364 ? 3.247 35.705 21.207 1.00 18.86 364 LEU A C 1
ATOM 2886 O O . LEU A 1 364 ? 2.407 35.347 22.034 1.00 17.55 364 LEU A O 1
ATOM 2891 N N . GLU A 1 365 ? 4.052 36.746 21.396 1.00 19.16 365 GLU A N 1
ATOM 2892 C CA . GLU A 1 365 ? 4.030 37.553 22.615 1.00 19.94 365 GLU A CA 1
ATOM 2893 C C . GLU A 1 365 ? 2.619 37.825 23.152 1.00 20.98 365 GLU A C 1
ATOM 2894 O O . GLU A 1 365 ? 2.332 37.537 24.312 1.00 21.22 365 GLU A O 1
ATOM 2900 N N . PRO A 1 366 ? 1.720 38.379 22.316 1.00 21.91 366 PRO A N 1
ATOM 2901 C CA . PRO A 1 366 ? 0.351 38.668 22.764 1.00 22.44 366 PRO A CA 1
ATOM 2902 C C . PRO A 1 366 ? -0.373 37.453 23.337 1.00 22.65 366 PRO A C 1
ATOM 2903 O O . PRO A 1 366 ? -0.983 37.532 24.405 1.00 22.38 366 PRO A O 1
ATOM 2907 N N . LEU A 1 367 ? -0.310 36.338 22.615 1.00 23.03 367 LEU A N 1
ATOM 2908 C CA . LEU A 1 367 ? -0.973 35.111 23.038 1.00 24.16 367 LEU A CA 1
ATOM 2909 C C . LEU A 1 367 ? -0.324 34.536 24.281 1.00 26.20 367 LEU A C 1
ATOM 2910 O O . LEU A 1 367 ? -0.998 33.970 25.142 1.00 26.79 367 LEU A O 1
ATOM 2915 N N . PHE A 1 368 ? 0.990 34.685 24.370 1.00 27.87 368 PHE A N 1
ATOM 2916 C CA . PHE A 1 368 ? 1.730 34.186 25.514 1.00 30.21 368 PHE A CA 1
ATOM 2917 C C . PHE A 1 368 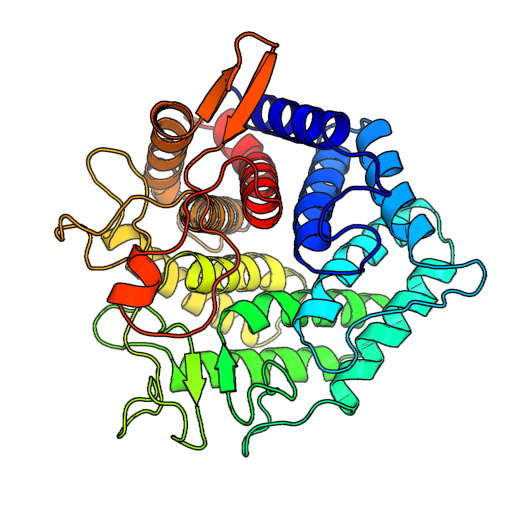? 1.268 34.907 26.777 1.00 31.27 368 PHE A C 1
ATOM 2918 O O . PHE A 1 368 ? 1.071 34.284 27.823 1.00 32.15 368 PHE A O 1
ATOM 2926 N N . ARG A 1 369 ? 1.079 36.218 26.672 1.00 32.36 369 ARG A N 1
ATOM 2927 C CA . ARG A 1 369 ? 0.666 37.018 27.818 1.00 34.08 369 ARG A CA 1
ATOM 2928 C C . ARG A 1 369 ? -0.796 36.909 28.246 1.00 33.72 369 ARG A C 1
ATOM 2929 O O . ARG A 1 369 ? -1.118 37.139 29.414 1.00 33.55 369 ARG A O 1
ATOM 2937 N N . SER A 1 370 ? -1.678 36.554 27.317 1.00 32.84 370 SER A N 1
ATOM 2938 C CA . SER A 1 370 ? -3.098 36.423 27.633 1.00 31.90 370 SER A CA 1
ATOM 2939 C C . SER A 1 370 ? -3.521 34.972 27.882 1.00 31.14 370 SER A C 1
ATOM 2940 O O . SER A 1 370 ? -4.688 34.699 28.165 1.00 30.54 370 SER A O 1
ATOM 2943 N N . ALA A 1 371 ? -2.572 34.044 27.778 1.00 30.56 371 ALA A N 1
ATOM 2944 C CA . ALA A 1 371 ? -2.863 32.627 27.980 1.00 30.39 371 ALA A CA 1
ATOM 2945 C C . ALA A 1 371 ? -3.561 32.363 29.311 1.00 30.30 371 ALA A C 1
ATOM 2946 O O . ALA A 1 371 ? -3.178 32.915 30.346 1.00 30.58 371 ALA A O 1
ATOM 2948 N N . GLY A 1 372 ? -4.591 31.521 29.268 1.00 29.90 372 GLY A N 1
ATOM 2949 C CA . GLY A 1 372 ? -5.336 31.173 30.466 1.00 29.49 372 GLY A CA 1
ATOM 2950 C C . GLY A 1 372 ? -6.495 32.096 30.811 1.00 29.11 372 GLY A C 1
ATOM 2951 O O . GLY A 1 372 ? -7.372 31.731 31.598 1.00 28.33 372 GLY A O 1
ATOM 2952 N N . LYS A 1 373 ? -6.510 33.287 30.219 1.00 29.52 373 LYS A N 1
ATOM 2953 C CA . LYS A 1 373 ? -7.565 34.257 30.496 1.00 29.38 373 LYS A CA 1
ATOM 2954 C C . LYS A 1 373 ? -8.815 34.046 29.658 1.00 29.49 373 LYS A C 1
ATOM 2955 O O . LYS A 1 373 ? -8.717 33.408 28.583 1.00 29.28 373 LYS A O 1
#

Nearest PDB structures (foldseek):
  1nc5-assembly1_A  TM=1.003E+00  e=2.280E-60  Bacillus subtilis
  2gh4-assembly1_A  TM=1.002E+00  e=1.850E-58  Bacillus subtilis
  4wu0-assembly2_B  TM=9.466E-01  e=2.354E-30  Clostridium acetobutylicum ATCC 824
  3pmm-assembly1_A  TM=8.568E-01  e=2.523E-18  Klebsiella pneumoniae subsp. pneumoniae MGH 78578
  3qwt-assembly1_A  TM=8.512E-01  e=1.319E-17  Salmonella enterica subsp. enterica serovar Paratyphi A

B-factor: mean 19.97, std 9.57, range [4.85, 63.55]

CATH classification: 1.50.10.10

Sequence (363 aa):
KSPLTYAEALANTIMNTYTVEELPPANRWHYHQGVFLCGVLRLWEATGEKRYFEYAKAYADLLIDDNGNLLFRRDELDAIQAGLILFPLYEQTKDERYVKAAKRLRSLYGTLNRTSEGGFWHKDGYPYQMWLDGLYMGGPFALKYANLKQETELFDQVVLQESLMRKHTKDAKTGLFYHAWDEAKKMPWANEETGCSPEFWARSIGWYVMSLADMIEELPKKHPNRHVWKNTLQDMIKSICRYQDKETGLWYQIVDKGDRSDNWLESSGSCLYMYAIAKGINKGYLDRAYETTLLKAYQGLIQHKTETSEDGAFLVKDICVGTSAGFYDYYVSRERSTNDLHGAGAFILAMTELEPLFRSAGK

Radius of gyration: 19.19 Å; Cα contacts (8 Å, |Δi|>4): 640; chains: 1; bounding box: 46×52×51 Å

Secondary structure (DSSP, 8-state):
--HHHHHHHHHHHHHHH--TTTSSSTT---HHHHHHHHHHHHHHHHH--HHHHHHHHHHHHHHB-TT--B---TT-GGGTGGGGGHHHHHHHH--HHHHHHHHHHHGGGGTS-B-TTSPBPS-TTSTTEEETHHHHHHHHHHHHHHHHHT-THHHHHHHHHHHHHHHHHB-TTTS-B-SEEETT--STTS-TTT-B-S--BHHHHHHHHHHHHHHGGGSPTT-HHHHHHHHHHHHHHHHHHTTS-TTTS--BSBTT-TTSTT--B-HHHHHHHHHHHHHHHHHTSS-GGGHHHHHHHHHHHHHHHEEE-TTS-EEE--EEPS--S--HHHHHTS-EESS-HHHHHHHHHHHHHHHHHHHHTT-

Organism: Bacillus subtilis (strain 168) (NCBI:txid224308)

Solvent-accessible surface area: 14856 Å² total; per-residue (Å²): 162,18,0,34,73,37,0,42,35,0,0,52,16,2,30,134,77,64,72,14,94,88,0,45,42,64,87,59,1,16,20,39,0,0,0,0,0,14,0,0,4,69,0,46,113,56,44,57,59,142,112,0,15,76,28,0,55,42,0,0,53,61,23,2,68,127,95,0,64,9,151,24,118,154,38,15,7,12,0,0,0,0,0,23,0,2,23,32,0,39,121,102,50,117,45,86,36,0,12,96,0,1,112,92,0,30,55,8,5,72,97,17,72,94,6,96,67,13,0,9,41,6,46,77,61,55,60,83,3,2,15,0,10,4,4,7,0,7,5,10,0,0,0,82,2,1,70,64,81,137,53,95,110,0,10,96,27,2,36,68,14,0,43,9,7,55,127,44,0,92,24,100,183,16,13,1,0,56,0,0,13,1,45,42,94,176,65,107,13,16,70,164,147,68,0,6,2,53,13,9,1,0,2,0,0,0,0,0,0,1,0,0,0,25,1,3,70,29,5,56,180,200,35,98,10,72,135,55,0,75,68,11,0,63,63,4,0,134,9,1,25,125,48,25,22,186,155,12,0,0,0,39,0,0,2,46,52,26,152,114,123,68,12,14,25,0,0,1,0,0,1,0,0,1,0,0,0,0,21,0,12,58,95,46,18,10,102,188,78,48,46,104,25,0,54,69,0,9,115,3,0,31,119,65,16,16,96,87,29,181,139,56,31,14,46,1,70,26,0,0,25,36,19,41,13,6,100,18,102,70,0,13,88,60,115,123,24,64,18,33,7,2,1,0,0,0,0,0,1,1,0,16,25,1,17,70,17,58,144,52,44,86,217